Protein AF-A0A267E501-F1 (afdb_monomer_lite)

pLDDT: mean 90.58, std 11.55, range [33.22, 98.31]

Radius of gyration: 22.57 Å; chains: 1; bounding box: 54×36×76 Å

Foldseek 3Di:
DQVLCVVLVHASLCVQLLQVLLVHDPVHGRDPVSSVVLSVVCVVPDDDPLQNSCCSLCSNPDQWDALVSCQRSVLVCLVPQLQNVVCVVPVVVSVLLSLLLSLLCCLQQVPVLQSTRGSVSVVVDCVRVLSRCSVVDSNQLVSVRSRHPVLSVVLVVQQPVLPVVVPQWHALVSVCPRPNNPDFSLLSVLLLCCLQDPDCCSVPPRIHHSSSSSLVVVLVVDVPPPSSVSNVQSSLCPPPPSDRDPVSVCVVVVRVVVVCVVVVNDDDPPCVVVPDDD

Sequence (278 aa):
MADIAKAMGYPKFWKQPLFSAAGGTEQRPAAKDRLLTLRRELTKNFRDDSSRFVHLLTRGARQHLVSDDFLPLVQDIVDSHPGLSFLQEAPEFHGRYVNTVIARIFYEVNASWTGRITCQELRRSKLLATIASLELKDDINEVTDFFSYEHFYVIYCKFWDIDTDHDLFISKEDLRRHNNYALSDRIIDRIFSGAVSRNKSLLTESRMSYPDFVWFLLAEEDKRHPRSIEYWFRCMDLDGDGVISLYEMEYFYTEQMRRMEEARIEEYQGLQTACAPC

Organism: NCBI:txid282301

Structure (mmCIF, N/CA/C/O backbone):
data_AF-A0A267E501-F1
#
_entry.id   AF-A0A267E501-F1
#
loop_
_atom_site.group_PDB
_atom_site.id
_atom_site.type_symbol
_atom_site.label_atom_id
_atom_site.label_alt_id
_atom_site.label_comp_id
_atom_site.label_asym_id
_atom_site.label_entity_id
_atom_site.label_seq_id
_atom_site.pdbx_PDB_ins_code
_atom_site.Cartn_x
_atom_site.Cartn_y
_atom_site.Cartn_z
_atom_site.occupancy
_atom_site.B_iso_or_equiv
_atom_site.auth_seq_id
_atom_site.auth_comp_id
_atom_site.auth_asym_id
_atom_site.auth_atom_id
_atom_site.pdbx_PDB_model_num
ATOM 1 N N . MET A 1 1 ? -7.877 1.237 27.287 1.00 85.00 1 MET A N 1
ATOM 2 C CA . MET A 1 1 ? -8.756 1.108 26.096 1.00 85.00 1 MET A CA 1
ATOM 3 C C . MET A 1 1 ? -8.814 -0.310 25.522 1.00 85.00 1 MET A C 1
ATOM 5 O O . MET A 1 1 ? -9.890 -0.690 25.083 1.00 85.00 1 MET A O 1
ATOM 9 N N . ALA A 1 2 ? -7.732 -1.104 25.540 1.00 85.69 2 ALA A N 1
ATOM 10 C CA . ALA A 1 2 ? -7.747 -2.491 25.045 1.00 85.69 2 ALA A CA 1
ATOM 11 C C . ALA A 1 2 ? -8.842 -3.366 25.691 1.00 85.69 2 ALA A C 1
ATOM 13 O O . ALA A 1 2 ? -9.651 -3.957 24.980 1.00 85.69 2 ALA A O 1
ATOM 14 N N . ASP A 1 3 ? -8.945 -3.364 27.023 1.00 88.06 3 ASP A N 1
ATOM 15 C CA . ASP A 1 3 ? -9.976 -4.139 27.737 1.00 88.06 3 ASP A CA 1
ATOM 16 C C . ASP A 1 3 ? -11.395 -3.669 27.408 1.00 88.06 3 ASP A C 1
ATOM 18 O O . ASP A 1 3 ? -12.329 -4.464 27.358 1.00 88.06 3 ASP A O 1
ATOM 22 N N . ILE A 1 4 ? -11.556 -2.372 27.126 1.00 86.25 4 ILE A N 1
ATOM 23 C CA . ILE A 1 4 ? -12.838 -1.793 26.716 1.00 86.25 4 ILE A CA 1
ATOM 24 C C . ILE A 1 4 ? -13.223 -2.305 25.326 1.00 86.25 4 ILE A C 1
ATOM 26 O O . ILE A 1 4 ? -14.372 -2.694 25.136 1.00 86.25 4 ILE A O 1
ATOM 30 N N . ALA A 1 5 ? -12.281 -2.362 24.378 1.00 88.94 5 ALA A N 1
ATOM 31 C CA . ALA A 1 5 ? -12.530 -2.942 23.058 1.00 88.94 5 ALA A CA 1
ATOM 32 C C . ALA A 1 5 ? -12.986 -4.407 23.181 1.00 88.94 5 ALA A C 1
ATOM 34 O O . ALA A 1 5 ? -14.046 -4.758 22.657 1.00 88.94 5 ALA A O 1
ATOM 35 N N . LYS A 1 6 ? -12.280 -5.213 23.989 1.00 90.12 6 LYS A N 1
ATOM 36 C CA . LYS A 1 6 ? -12.649 -6.612 24.265 1.00 90.12 6 LYS A CA 1
ATOM 37 C C . LYS A 1 6 ? -14.023 -6.740 24.921 1.00 90.12 6 LYS A C 1
ATOM 39 O O . LYS A 1 6 ? -14.855 -7.515 24.458 1.00 90.12 6 LYS A O 1
ATOM 44 N N . ALA A 1 7 ? -14.319 -5.931 25.938 1.00 88.19 7 ALA A N 1
ATOM 45 C CA . ALA A 1 7 ? -15.630 -5.904 26.596 1.00 88.19 7 ALA A CA 1
ATOM 46 C C . ALA A 1 7 ? -16.771 -5.449 25.660 1.00 88.19 7 ALA A C 1
ATOM 48 O O . ALA A 1 7 ? -17.951 -5.753 25.881 1.00 88.19 7 ALA A O 1
ATOM 49 N N . MET A 1 8 ? -16.437 -4.707 24.602 1.00 86.44 8 MET A N 1
ATOM 50 C CA . MET A 1 8 ? -17.363 -4.331 23.537 1.00 86.44 8 MET A CA 1
ATOM 51 C C . MET A 1 8 ? -17.539 -5.418 22.466 1.00 86.44 8 MET A C 1
ATOM 53 O O . MET A 1 8 ? -18.472 -5.301 21.671 1.00 86.44 8 MET A O 1
ATOM 57 N N . GLY A 1 9 ? -16.731 -6.482 22.502 1.00 88.25 9 GLY A N 1
ATOM 58 C CA . GLY A 1 9 ? -16.734 -7.579 21.534 1.00 88.25 9 GLY A CA 1
ATOM 59 C C . GLY A 1 9 ? -15.853 -7.330 20.309 1.00 88.25 9 GLY A C 1
ATOM 60 O O . GLY A 1 9 ? -16.052 -7.987 19.295 1.00 88.25 9 GLY A O 1
ATOM 61 N N . TYR A 1 10 ? -14.917 -6.380 20.382 1.00 92.38 10 TYR A N 1
ATOM 62 C CA . TYR A 1 10 ? -13.994 -6.053 19.293 1.00 92.38 10 TYR A CA 1
ATOM 63 C C . TYR A 1 10 ? -12.560 -6.517 19.605 1.00 92.38 10 TYR A C 1
ATOM 65 O O . TYR A 1 10 ? -12.180 -6.548 20.782 1.00 92.38 10 TYR A O 1
ATOM 73 N N . PRO A 1 11 ? -11.743 -6.826 18.577 1.00 93.62 11 PRO A N 1
ATOM 74 C CA . PRO A 1 11 ? -10.330 -7.167 18.758 1.00 93.62 11 PRO A CA 1
ATOM 75 C C . PRO A 1 11 ? -9.535 -6.064 19.466 1.00 93.62 11 PRO A C 1
ATOM 77 O O . PRO A 1 11 ? -9.873 -4.879 19.366 1.00 93.62 11 PRO A O 1
ATOM 80 N N . LYS A 1 12 ? -8.427 -6.427 20.131 1.00 94.06 12 LYS A N 1
ATOM 81 C CA . LYS A 1 12 ? -7.586 -5.482 20.905 1.00 94.06 12 LYS A CA 1
ATOM 82 C C . LYS A 1 12 ? -7.234 -4.209 20.129 1.00 94.06 12 LYS A C 1
ATOM 84 O O . LYS A 1 12 ? -7.378 -3.112 20.667 1.00 94.06 12 LYS A O 1
ATOM 89 N N . PHE A 1 13 ? -6.796 -4.337 18.878 1.00 95.06 13 PHE A N 1
ATOM 90 C CA . PHE A 1 13 ? -6.313 -3.211 18.067 1.00 95.06 13 PHE A CA 1
ATOM 91 C C . PHE A 1 13 ? -7.423 -2.336 17.466 1.00 95.06 13 PHE A C 1
ATOM 93 O O . PHE A 1 13 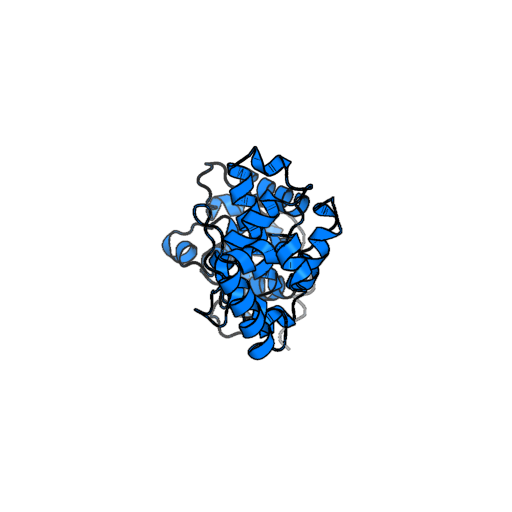? -7.148 -1.313 16.854 1.00 95.06 13 PHE A O 1
ATOM 100 N N . TRP A 1 14 ? -8.696 -2.642 17.733 1.00 95.69 14 TRP A N 1
ATOM 101 C CA . TRP A 1 14 ? -9.789 -1.696 17.481 1.00 95.69 14 TRP A CA 1
ATOM 102 C C . TRP A 1 14 ? -9.879 -0.610 18.564 1.00 95.69 14 TRP A C 1
ATOM 104 O O . TRP A 1 14 ? -10.681 0.319 18.442 1.00 95.69 14 TRP A O 1
ATOM 114 N N . LYS A 1 15 ? -9.047 -0.692 19.617 1.00 94.25 15 LYS A N 1
ATOM 115 C CA . LYS A 1 15 ? -8.993 0.276 20.720 1.00 94.25 15 LYS A CA 1
ATOM 116 C C . LYS A 1 15 ? -8.841 1.717 20.244 1.00 94.25 15 LYS A C 1
ATOM 118 O O . LYS A 1 15 ? -9.552 2.579 20.759 1.00 94.25 15 LYS A O 1
ATOM 123 N N . GLN A 1 16 ? -7.968 1.971 19.270 1.00 94.62 16 GLN A N 1
ATOM 124 C CA . GLN A 1 16 ? -7.718 3.317 18.771 1.00 94.62 16 GLN A CA 1
ATOM 125 C C . GLN A 1 16 ? -8.867 3.833 17.890 1.00 94.62 16 GLN A C 1
ATOM 127 O O . GLN A 1 16 ? -9.366 4.921 18.196 1.00 94.62 16 GLN A O 1
ATOM 132 N N . PRO A 1 17 ? -9.379 3.079 16.893 1.00 94.75 17 PRO A N 1
ATOM 133 C CA . PRO A 1 17 ? -10.554 3.505 16.136 1.00 94.75 17 PRO A CA 1
ATOM 134 C C . PRO A 1 17 ? -11.767 3.805 17.022 1.00 94.75 17 PRO A C 1
ATOM 136 O O . PRO A 1 17 ? -12.429 4.829 16.852 1.00 94.75 17 PRO A O 1
ATOM 139 N N . LEU A 1 18 ? -12.026 2.954 18.023 1.00 94.12 18 LEU A N 1
ATOM 140 C CA . LEU A 1 18 ? -13.097 3.155 19.003 1.00 94.12 18 LEU A CA 1
ATOM 141 C C . LEU A 1 18 ? -12.879 4.416 19.846 1.00 94.12 18 LEU A C 1
ATOM 143 O O . LEU A 1 18 ? -13.819 5.181 20.061 1.00 94.12 18 LEU A O 1
ATOM 147 N N . PHE A 1 19 ? -11.651 4.637 20.318 1.00 92.88 19 PHE A N 1
ATOM 148 C CA . PHE A 1 19 ? -11.287 5.820 21.095 1.00 92.88 19 PHE A CA 1
ATOM 149 C C . PHE A 1 19 ? -11.495 7.108 20.291 1.00 92.88 19 PHE A C 1
ATOM 151 O O . PHE A 1 19 ? -12.193 8.014 20.749 1.00 92.88 19 PHE A O 1
ATOM 158 N N . SER A 1 20 ? -10.968 7.148 19.066 1.00 92.06 20 SER A N 1
ATOM 159 C CA . SER A 1 20 ? -11.094 8.282 18.148 1.00 92.06 20 SER A CA 1
ATOM 160 C C . SER A 1 20 ? -12.547 8.580 17.778 1.00 92.06 20 SER A C 1
ATOM 162 O O . SER A 1 20 ? -12.979 9.730 17.850 1.00 92.06 20 SER A O 1
ATOM 164 N N . ALA A 1 21 ? -13.330 7.563 17.409 1.00 92.31 2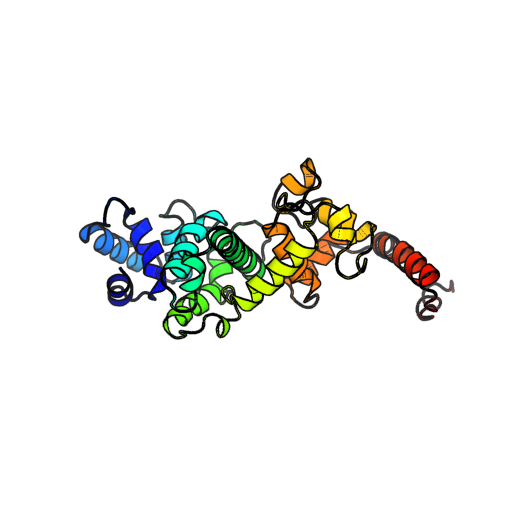1 ALA A N 1
ATOM 165 C CA . ALA A 1 21 ? -14.735 7.737 17.035 1.00 92.31 21 ALA A CA 1
ATOM 166 C C . ALA A 1 21 ? -15.618 8.177 18.217 1.00 92.31 21 ALA A C 1
ATOM 168 O O . ALA A 1 21 ? -16.626 8.859 18.029 1.00 92.31 21 ALA A O 1
ATOM 169 N N . ALA A 1 22 ? -15.228 7.840 19.449 1.00 92.19 22 ALA A N 1
ATOM 170 C CA . ALA A 1 22 ? -15.891 8.321 20.658 1.00 92.19 22 ALA A CA 1
ATOM 171 C C . ALA A 1 22 ? -15.473 9.748 21.070 1.00 92.19 22 ALA A C 1
ATOM 173 O O . ALA A 1 22 ? -15.934 10.236 22.105 1.00 92.19 22 ALA A O 1
ATOM 174 N N . GLY A 1 23 ? -14.636 10.425 20.275 1.00 88.62 23 GLY A N 1
ATOM 175 C CA . GLY A 1 23 ? -14.155 11.783 20.540 1.00 88.62 23 GLY A CA 1
ATOM 176 C C . GLY A 1 23 ? -12.999 11.852 21.540 1.00 88.62 23 GLY A C 1
ATOM 177 O O . GLY A 1 23 ? -12.762 12.913 22.113 1.00 88.62 23 GLY A O 1
ATOM 178 N N . GLY A 1 24 ? -12.313 10.732 21.782 1.00 88.12 24 GLY A N 1
ATOM 179 C CA . GLY A 1 24 ? -11.089 10.703 22.572 1.00 88.12 24 GLY A CA 1
ATOM 180 C C . GLY A 1 24 ? -9.923 11.351 21.826 1.00 88.12 24 GLY A C 1
ATOM 181 O O . GLY A 1 24 ? -9.756 11.158 20.622 1.00 88.12 24 GLY A O 1
ATOM 182 N N . THR A 1 25 ? -9.108 12.101 22.557 1.00 84.44 25 THR A N 1
ATOM 183 C CA . THR A 1 25 ? -7.831 12.666 22.103 1.00 84.44 25 THR A CA 1
ATOM 184 C C . THR A 1 25 ? -6.758 12.392 23.154 1.00 84.44 25 THR A C 1
ATOM 186 O O . THR A 1 25 ? -7.080 12.025 24.283 1.00 84.44 25 THR A O 1
ATOM 189 N N . GLU A 1 26 ? -5.483 12.601 22.828 1.00 77.25 26 GLU A N 1
ATOM 190 C CA . GLU A 1 26 ? -4.384 12.470 23.805 1.00 77.25 26 GLU A CA 1
ATOM 191 C C . GLU A 1 26 ? -4.603 13.328 25.062 1.00 77.25 26 GLU A C 1
ATOM 193 O O . GLU A 1 26 ? -4.253 12.934 26.170 1.00 77.25 26 GLU A O 1
ATOM 198 N N . GLN A 1 27 ? -5.247 14.485 24.897 1.00 79.00 27 GLN A N 1
ATOM 199 C CA . GLN A 1 27 ? -5.513 15.453 25.963 1.00 79.00 27 GLN A CA 1
ATOM 200 C C . GLN A 1 27 ? -6.821 15.174 26.712 1.00 79.00 27 GLN A C 1
ATOM 202 O O . GLN A 1 27 ? -7.013 15.654 27.829 1.00 79.00 27 GLN A O 1
ATOM 207 N N . ARG A 1 28 ? -7.759 14.443 26.093 1.00 81.88 28 ARG A N 1
ATOM 208 C CA . ARG A 1 28 ? -9.099 14.228 26.637 1.00 81.88 28 ARG A CA 1
ATOM 209 C C . ARG A 1 28 ? -9.544 12.778 26.451 1.00 81.88 28 ARG A C 1
ATOM 211 O O . ARG A 1 28 ? -9.824 12.366 25.324 1.00 81.88 28 ARG A O 1
ATOM 218 N N . PRO A 1 29 ? -9.722 12.012 27.542 1.00 82.75 29 PRO A N 1
ATOM 219 C CA . PRO A 1 29 ? -10.231 10.656 27.432 1.00 82.75 29 PRO A CA 1
ATOM 220 C C . PRO A 1 29 ? -11.665 10.653 26.889 1.00 82.75 29 PRO A C 1
ATOM 222 O O . PRO A 1 29 ? -12.477 11.527 27.206 1.00 82.75 29 PRO A O 1
ATOM 225 N N . ALA A 1 30 ? -11.989 9.638 26.087 1.00 81.31 30 ALA A N 1
ATOM 226 C CA . ALA A 1 30 ? -13.345 9.425 25.601 1.00 81.31 30 ALA A CA 1
ATOM 227 C C . ALA A 1 30 ? -14.310 9.192 26.777 1.00 81.31 30 ALA A C 1
ATOM 229 O O . ALA A 1 30 ? -14.075 8.341 27.639 1.00 81.31 30 ALA A O 1
ATOM 230 N N . ALA A 1 31 ? -15.422 9.929 26.803 1.00 85.00 31 ALA A N 1
ATOM 231 C CA . ALA A 1 31 ? -16.439 9.761 27.836 1.00 85.00 31 ALA A CA 1
ATOM 232 C C . ALA A 1 31 ? -17.096 8.373 27.732 1.00 85.00 31 ALA A C 1
ATOM 234 O O . ALA A 1 31 ? -17.491 7.941 26.644 1.00 85.00 31 ALA A O 1
ATOM 235 N N . LYS A 1 32 ? -17.280 7.696 28.874 1.00 84.75 32 LYS A N 1
ATOM 236 C CA . LYS A 1 32 ? -17.916 6.367 28.948 1.00 84.75 32 LYS A CA 1
ATOM 237 C C . LYS A 1 32 ? -19.285 6.342 28.262 1.00 84.75 32 LYS A C 1
ATOM 239 O O . LYS A 1 32 ? -19.569 5.427 27.490 1.00 84.75 32 LYS A O 1
ATOM 244 N N . ASP A 1 3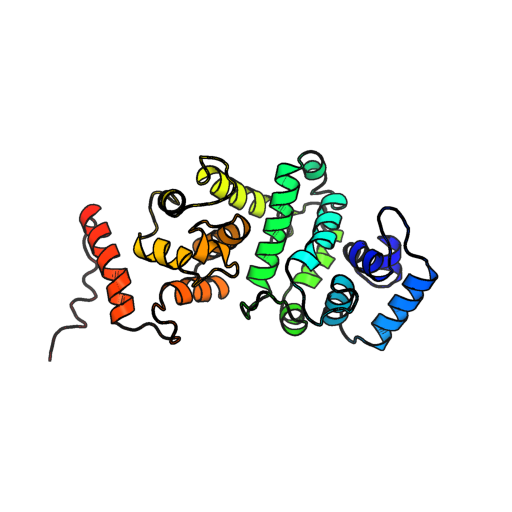3 ? -20.102 7.369 28.486 1.00 87.50 33 ASP A N 1
ATOM 245 C CA . ASP A 1 33 ? -21.432 7.479 27.878 1.00 87.50 33 ASP A CA 1
ATOM 246 C C . ASP A 1 33 ? -21.362 7.568 26.353 1.00 87.50 33 ASP A C 1
ATOM 248 O O . ASP A 1 33 ? -22.216 7.015 25.648 1.00 87.50 33 ASP A O 1
ATOM 252 N N . ARG A 1 34 ? -20.305 8.193 25.816 1.00 91.12 34 ARG A N 1
ATOM 253 C CA . ARG A 1 34 ? -20.122 8.284 24.370 1.00 91.12 34 ARG A CA 1
ATOM 254 C C . ARG A 1 34 ? -19.713 6.947 23.763 1.00 91.12 34 ARG A C 1
ATOM 256 O O . ARG A 1 34 ? -20.272 6.582 22.734 1.00 91.12 34 ARG A O 1
ATOM 263 N N . LEU A 1 35 ? -18.845 6.183 24.428 1.00 87.75 35 LEU A N 1
ATOM 264 C CA . LEU A 1 35 ? -18.494 4.815 24.021 1.00 87.75 35 LEU A CA 1
ATOM 265 C C . LEU A 1 35 ? -19.712 3.879 24.032 1.00 87.75 35 LEU A C 1
ATOM 267 O O . LEU A 1 35 ? -19.910 3.110 23.092 1.00 87.75 35 LEU A O 1
ATOM 271 N N . LEU A 1 36 ? -20.568 3.969 25.056 1.00 88.19 36 LEU A N 1
ATOM 272 C CA . LEU A 1 36 ? -21.808 3.187 25.121 1.00 88.19 36 LEU A CA 1
ATOM 273 C C . LEU A 1 36 ? -22.790 3.574 24.009 1.00 88.19 36 LEU A C 1
ATOM 275 O O . LEU A 1 36 ? -23.415 2.699 23.406 1.00 88.19 36 LEU A O 1
ATOM 279 N N . THR A 1 37 ? -22.908 4.869 23.715 1.00 91.94 37 THR A N 1
ATOM 280 C CA . THR A 1 37 ? -23.746 5.365 22.616 1.00 91.94 37 THR A CA 1
ATOM 281 C C . THR A 1 37 ? -23.218 4.882 21.267 1.00 91.94 37 THR A C 1
ATOM 283 O O . THR A 1 37 ? -23.987 4.333 20.481 1.00 91.94 37 THR A O 1
ATOM 286 N N . LEU A 1 38 ? -21.907 4.998 21.037 1.00 92.50 38 LEU A N 1
ATOM 287 C CA . LEU A 1 38 ? -21.240 4.516 19.829 1.00 92.50 38 LEU A CA 1
ATOM 288 C C . LEU A 1 38 ? -21.426 3.004 19.657 1.00 92.50 38 LEU A C 1
ATOM 290 O O . LEU A 1 38 ? -21.760 2.549 18.571 1.00 92.50 38 LEU A O 1
ATOM 294 N N . ARG A 1 39 ? -21.298 2.210 20.729 1.00 90.56 39 ARG A N 1
ATOM 295 C CA . ARG A 1 39 ? -21.562 0.763 20.675 1.00 90.56 39 ARG A CA 1
ATOM 296 C C . ARG A 1 39 ? -22.966 0.468 20.151 1.00 90.56 39 ARG A C 1
ATOM 298 O O . ARG A 1 39 ? -23.121 -0.354 19.254 1.00 90.56 39 ARG A O 1
ATOM 305 N N . ARG A 1 40 ? -23.984 1.134 20.709 1.00 91.38 40 ARG A N 1
ATOM 306 C CA . ARG A 1 40 ? -25.387 0.947 20.303 1.00 91.38 40 ARG A CA 1
ATOM 307 C C . ARG A 1 40 ? -25.606 1.356 18.849 1.00 91.38 40 ARG A C 1
ATOM 309 O O . ARG A 1 40 ? -26.294 0.643 18.125 1.00 91.38 40 ARG A O 1
ATOM 316 N N . GLU A 1 41 ? -25.011 2.469 18.433 1.00 92.81 41 GLU A N 1
ATOM 317 C CA . GLU A 1 41 ? -25.038 2.949 17.051 1.00 92.81 41 GLU A CA 1
ATOM 318 C C . GLU A 1 41 ? -24.439 1.911 16.094 1.00 92.81 41 GLU A C 1
ATOM 320 O O . GLU A 1 41 ? -25.084 1.528 15.117 1.00 92.81 41 GLU A O 1
ATOM 325 N N . LEU A 1 42 ? -23.263 1.375 16.431 1.00 93.31 42 LEU A N 1
ATOM 326 C CA . LEU A 1 42 ? -22.570 0.385 15.613 1.00 93.31 42 LEU A CA 1
ATOM 327 C C . LEU A 1 42 ? -23.357 -0.918 15.466 1.00 93.31 42 LEU A C 1
ATOM 329 O O . LEU A 1 42 ? -23.467 -1.457 14.367 1.00 93.31 42 LEU A O 1
ATOM 333 N N . THR A 1 43 ? -23.925 -1.417 16.566 1.00 90.00 43 THR A N 1
ATOM 334 C CA . THR A 1 43 ? -24.723 -2.650 16.564 1.00 90.00 43 THR A CA 1
ATOM 335 C C . THR A 1 43 ? -26.047 -2.477 15.821 1.00 90.00 43 THR A C 1
ATOM 337 O O . THR A 1 43 ? -26.489 -3.404 15.148 1.00 90.00 43 THR A O 1
ATOM 340 N N . LYS A 1 44 ? -26.688 -1.306 15.926 1.00 92.88 44 LYS A N 1
ATOM 341 C CA . LYS A 1 44 ? -27.988 -1.045 15.293 1.00 92.88 44 LYS A CA 1
ATOM 342 C C . LYS A 1 44 ? -27.866 -0.795 13.789 1.00 92.88 44 LYS A C 1
ATOM 344 O O . LYS A 1 44 ? -28.700 -1.281 13.029 1.00 92.88 44 LYS A O 1
ATOM 349 N N . ASN A 1 45 ? -26.859 -0.029 13.372 1.00 92.44 45 ASN A N 1
ATOM 350 C CA . ASN A 1 45 ? -26.780 0.495 12.008 1.00 92.44 45 ASN A CA 1
ATOM 351 C C . ASN A 1 45 ? -25.901 -0.354 11.078 1.00 92.44 45 ASN A C 1
ATOM 353 O O . ASN A 1 45 ? -26.085 -0.296 9.863 1.00 92.44 45 ASN A O 1
ATOM 357 N N . PHE A 1 46 ? -24.979 -1.163 11.614 1.00 93.31 46 PHE A N 1
ATOM 358 C CA . PHE A 1 46 ? -24.020 -1.920 10.807 1.00 93.31 46 PHE A CA 1
ATOM 359 C C . PHE A 1 46 ? -24.038 -3.415 11.133 1.00 93.31 46 PHE A C 1
ATOM 361 O O . PHE A 1 46 ? -23.859 -3.848 12.278 1.00 93.31 46 PHE A O 1
ATOM 368 N N . ARG A 1 47 ? -24.234 -4.217 10.082 1.00 89.81 47 ARG A N 1
ATOM 369 C CA . ARG A 1 47 ? -24.412 -5.672 10.184 1.00 89.81 47 ARG A CA 1
ATOM 370 C C . ARG A 1 47 ? -23.102 -6.454 10.229 1.00 89.81 47 ARG A C 1
ATOM 372 O O . ARG A 1 47 ? -23.099 -7.554 10.766 1.00 89.81 47 ARG A O 1
ATOM 379 N N . ASP A 1 48 ? -22.019 -5.890 9.704 1.00 94.25 48 ASP A N 1
ATOM 380 C CA . ASP A 1 48 ? -20.712 -6.542 9.635 1.00 94.25 48 ASP A CA 1
ATOM 381 C C . ASP A 1 48 ? -19.579 -5.634 10.118 1.00 94.25 48 ASP A C 1
ATOM 383 O O . ASP A 1 48 ? -19.730 -4.413 10.247 1.00 94.25 48 ASP A O 1
ATOM 387 N N . ASP A 1 49 ? -18.437 -6.261 10.385 1.00 95.75 49 ASP A N 1
ATOM 388 C CA . ASP A 1 49 ? -17.259 -5.595 10.924 1.00 95.75 49 ASP A CA 1
ATOM 389 C C . ASP A 1 49 ? -16.601 -4.660 9.912 1.00 95.75 49 ASP A C 1
ATOM 391 O O . ASP A 1 49 ? -16.102 -3.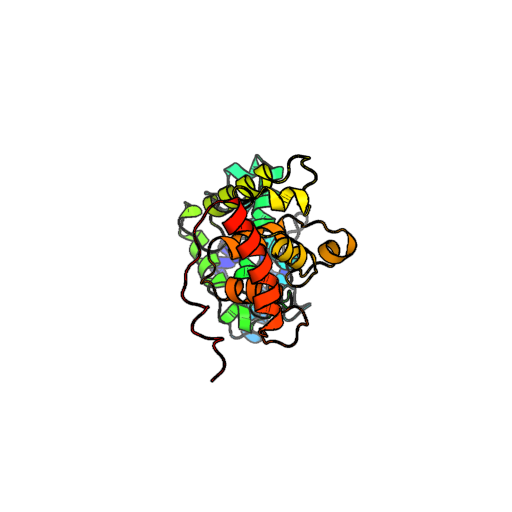612 10.307 1.00 95.75 49 ASP A O 1
ATOM 395 N N . SER A 1 50 ? -16.673 -4.944 8.610 1.00 96.88 50 SER A N 1
ATOM 396 C CA . SER A 1 50 ? -16.133 -4.048 7.584 1.00 96.88 50 SER A CA 1
ATOM 397 C C . SER A 1 50 ? -16.828 -2.689 7.586 1.00 96.88 50 SER A C 1
ATOM 399 O O . SER A 1 50 ? -16.158 -1.660 7.599 1.00 96.88 50 SER A O 1
ATOM 401 N N . SER A 1 51 ? -18.159 -2.654 7.636 1.00 96.44 51 SER A N 1
ATOM 402 C CA . SER A 1 51 ? -18.905 -1.398 7.704 1.00 96.44 51 SER A CA 1
ATOM 403 C C . SER A 1 51 ? -18.708 -0.665 9.030 1.00 96.44 51 SER A C 1
ATOM 405 O O . SER A 1 51 ? -18.581 0.559 9.026 1.00 96.44 51 SER A O 1
ATOM 407 N N . ARG A 1 52 ? -18.617 -1.389 10.154 1.00 96.56 52 ARG A N 1
ATOM 408 C CA . ARG A 1 52 ? -18.278 -0.783 11.454 1.00 96.56 52 ARG A CA 1
ATOM 409 C C . ARG A 1 52 ? -16.891 -0.156 11.421 1.00 96.56 52 ARG A C 1
ATOM 411 O O . ARG A 1 52 ? -16.730 0.975 11.858 1.00 96.56 52 ARG A O 1
ATOM 418 N N . PHE A 1 53 ? -15.911 -0.868 10.876 1.00 97.31 53 PHE A N 1
ATOM 419 C CA . PHE A 1 53 ? -14.529 -0.421 10.793 1.00 97.31 53 PHE A CA 1
ATOM 420 C C . PHE A 1 53 ? -14.390 0.832 9.925 1.00 97.31 53 PHE A C 1
ATOM 422 O O . PHE A 1 53 ? -13.815 1.822 10.370 1.00 97.31 53 PHE A O 1
ATOM 429 N N . VAL A 1 54 ? -15.006 0.845 8.737 1.00 97.38 54 VAL A N 1
ATOM 430 C CA . VAL A 1 54 ? -15.031 2.036 7.871 1.00 97.38 54 VAL A CA 1
ATOM 431 C C . VAL A 1 54 ? -15.684 3.220 8.587 1.00 97.38 54 VAL A C 1
ATOM 433 O O . VAL A 1 54 ? -15.141 4.324 8.578 1.00 97.38 54 VAL A O 1
ATOM 436 N N . HIS A 1 55 ? -16.816 3.008 9.262 1.00 96.50 55 HIS A N 1
ATOM 437 C CA . HIS A 1 55 ? -17.468 4.071 10.024 1.00 96.50 55 HIS A CA 1
ATOM 438 C C . HIS A 1 55 ? -16.589 4.594 11.172 1.00 96.50 55 HIS A C 1
ATOM 440 O O . HIS A 1 55 ? -16.534 5.802 11.390 1.00 96.50 55 HIS A O 1
ATOM 446 N N . LEU A 1 56 ? -15.877 3.711 11.880 1.00 96.38 56 LEU A N 1
ATOM 447 C CA . LEU A 1 56 ? -14.994 4.079 12.989 1.00 96.38 56 LEU A CA 1
ATOM 448 C C . LEU A 1 56 ? -13.817 4.942 12.529 1.00 96.38 56 LEU A C 1
ATOM 450 O O . LEU A 1 56 ? -13.608 6.024 13.077 1.00 96.38 56 LEU A O 1
ATOM 454 N N . LEU A 1 57 ? -13.078 4.493 11.514 1.00 96.50 57 LEU A N 1
ATOM 455 C CA . LEU A 1 57 ? -11.896 5.207 11.020 1.00 96.50 57 LEU A CA 1
ATOM 456 C C . LEU A 1 57 ? -12.271 6.549 10.374 1.00 96.50 57 LEU A C 1
ATOM 458 O O . LEU A 1 57 ? -11.588 7.545 10.582 1.00 96.50 57 LEU A O 1
ATOM 462 N N . THR A 1 58 ? -13.406 6.615 9.671 1.00 95.81 58 THR A N 1
ATOM 463 C CA . THR A 1 58 ? -13.894 7.870 9.067 1.00 95.81 58 THR A CA 1
ATOM 464 C C . THR A 1 58 ? -14.669 8.757 10.040 1.00 95.81 58 THR A C 1
ATOM 466 O O . THR A 1 58 ? -15.077 9.857 9.665 1.00 95.81 58 THR A O 1
ATOM 469 N N . ARG A 1 59 ? -14.948 8.277 11.261 1.00 93.06 59 ARG A N 1
ATOM 470 C CA . ARG A 1 59 ? -15.855 8.922 12.229 1.00 93.06 59 ARG A CA 1
ATOM 471 C C . ARG A 1 59 ? -17.225 9.260 11.614 1.00 93.06 59 ARG A C 1
ATOM 473 O O . ARG A 1 59 ? -17.824 10.285 11.928 1.00 93.06 59 ARG A O 1
ATOM 480 N N . GLY A 1 60 ? -17.693 8.418 10.691 1.00 91.75 60 GLY A N 1
ATOM 481 C CA . GLY A 1 60 ? -18.942 8.588 9.947 1.00 91.75 60 GLY A CA 1
ATOM 482 C C . GLY A 1 60 ? -18.912 9.605 8.802 1.00 91.75 60 GLY A C 1
ATOM 483 O O . GLY A 1 60 ? -19.941 9.790 8.155 1.00 91.75 60 GLY A O 1
ATOM 484 N N . ALA A 1 61 ? -17.772 10.238 8.505 1.00 93.75 61 ALA A N 1
ATOM 485 C CA . ALA A 1 61 ? -17.681 11.250 7.449 1.00 93.75 61 ALA A CA 1
ATOM 486 C C . ALA A 1 61 ? -17.778 10.666 6.028 1.00 93.75 61 ALA A C 1
ATOM 488 O O . ALA A 1 61 ? -18.205 11.353 5.100 1.00 93.75 61 ALA A O 1
ATOM 489 N N . ARG A 1 62 ? -17.347 9.412 5.830 1.00 95.12 62 ARG A N 1
ATOM 490 C CA . ARG A 1 62 ? -17.225 8.772 4.510 1.00 95.12 62 ARG A CA 1
ATOM 491 C C . ARG A 1 62 ? -17.632 7.301 4.566 1.00 95.12 62 ARG A C 1
ATOM 493 O O . ARG A 1 62 ? -17.623 6.675 5.617 1.00 95.12 62 ARG A O 1
ATOM 500 N N . GLN A 1 63 ? -17.959 6.742 3.400 1.00 94.56 63 GLN A N 1
ATOM 501 C CA . GLN A 1 63 ? -18.267 5.311 3.215 1.00 94.56 63 GLN A CA 1
ATOM 502 C C . GLN A 1 63 ? -17.089 4.521 2.610 1.00 94.56 63 GLN A C 1
ATOM 504 O O . GLN A 1 63 ? -17.257 3.410 2.104 1.00 94.56 63 GLN A O 1
ATOM 509 N N . HIS A 1 64 ? -15.896 5.113 2.624 1.00 97.44 64 HIS A N 1
ATOM 510 C CA . HIS A 1 64 ? -14.644 4.537 2.144 1.00 97.44 64 HIS A CA 1
ATOM 511 C C . HIS A 1 64 ? -13.477 5.095 2.962 1.00 97.44 64 HIS A C 1
ATOM 513 O O . HIS A 1 64 ? -13.609 6.165 3.556 1.00 97.44 64 HIS A O 1
ATOM 519 N N . LEU A 1 65 ? -12.351 4.385 2.948 1.00 98.12 65 LEU A N 1
ATOM 520 C CA . LEU A 1 65 ? -11.119 4.759 3.641 1.00 98.12 65 LEU A CA 1
ATOM 521 C C . LEU A 1 65 ? -10.071 5.264 2.652 1.00 98.12 65 LEU A C 1
ATOM 523 O O . LEU A 1 65 ? -9.872 4.656 1.597 1.00 98.12 65 LEU A O 1
ATOM 527 N N . VAL A 1 66 ? -9.397 6.352 3.009 1.00 97.06 66 VAL A N 1
ATOM 528 C CA . VAL A 1 66 ? -8.183 6.845 2.335 1.00 97.06 66 VAL A CA 1
ATOM 529 C C . VAL A 1 66 ? -6.948 6.549 3.190 1.00 97.06 66 VAL A C 1
ATOM 531 O O . VAL A 1 66 ? -7.088 6.148 4.343 1.00 97.06 66 VAL A O 1
ATOM 534 N N . SER A 1 67 ? -5.742 6.725 2.642 1.00 95.25 67 SER A N 1
ATOM 535 C CA . SER A 1 67 ? -4.478 6.407 3.331 1.00 95.25 67 SER A CA 1
ATOM 536 C C . SER A 1 67 ? -4.388 7.016 4.734 1.00 95.25 67 SER A C 1
ATOM 538 O O . SER A 1 67 ? -4.105 6.300 5.693 1.00 95.25 67 SER A O 1
ATOM 540 N N . ASP A 1 68 ? -4.736 8.297 4.869 1.00 96.00 68 ASP A N 1
ATOM 541 C CA . ASP A 1 68 ? -4.651 9.032 6.136 1.00 96.00 68 ASP A CA 1
ATOM 542 C C . ASP A 1 68 ? -5.561 8.468 7.235 1.00 96.00 68 ASP A C 1
ATOM 544 O O . ASP A 1 68 ? -5.248 8.589 8.418 1.00 96.00 68 ASP A O 1
ATOM 548 N N . ASP A 1 69 ? -6.667 7.807 6.867 1.00 97.38 69 ASP A N 1
ATOM 549 C CA . ASP A 1 69 ? -7.589 7.212 7.842 1.00 97.38 69 ASP A CA 1
ATOM 550 C C . ASP A 1 69 ? -6.932 6.055 8.620 1.00 97.38 69 ASP A C 1
ATOM 552 O O . ASP A 1 69 ? -7.362 5.733 9.729 1.00 97.38 69 ASP A O 1
ATOM 556 N N . PHE A 1 70 ? -5.888 5.430 8.062 1.00 97.88 70 PHE A N 1
ATOM 557 C CA . PHE A 1 70 ? -5.159 4.331 8.699 1.00 97.88 70 PHE A CA 1
ATOM 558 C C . PHE A 1 70 ? -4.029 4.798 9.619 1.00 97.88 70 PHE A C 1
ATOM 560 O O . PHE A 1 70 ? -3.628 4.021 10.487 1.00 97.88 70 PHE A O 1
ATOM 567 N N . LEU A 1 71 ? -3.538 6.037 9.477 1.00 96.19 71 LEU A N 1
ATOM 568 C CA . LEU A 1 71 ? -2.403 6.545 10.260 1.00 96.19 71 LEU A CA 1
ATOM 569 C C . LEU A 1 71 ? -2.593 6.331 11.768 1.00 96.19 71 LEU A C 1
ATOM 571 O O . LEU A 1 71 ? -1.727 5.711 12.384 1.00 96.19 71 LEU A O 1
ATOM 575 N N . PRO A 1 72 ? -3.728 6.729 12.381 1.00 95.31 72 PRO A N 1
ATOM 576 C CA . PRO A 1 72 ? -3.869 6.622 13.827 1.00 95.31 72 PRO A CA 1
ATOM 577 C C . PRO A 1 72 ? -3.945 5.170 14.318 1.00 95.31 72 PRO A C 1
ATOM 579 O O . PRO A 1 72 ? -3.531 4.872 15.434 1.00 95.31 72 PRO A O 1
ATOM 582 N N . LEU A 1 73 ? -4.474 4.264 13.491 1.00 96.75 73 LEU A N 1
ATOM 583 C CA . LEU A 1 73 ? -4.549 2.840 13.805 1.00 96.75 73 LEU A CA 1
ATOM 584 C C . LEU A 1 73 ? -3.163 2.192 13.764 1.00 96.75 73 LEU A C 1
ATOM 586 O O . LEU A 1 73 ? -2.810 1.457 14.681 1.00 96.75 73 LEU A O 1
ATOM 590 N N . VAL A 1 74 ? -2.402 2.429 12.693 1.00 96.75 74 VAL A N 1
ATOM 591 C CA . VAL A 1 74 ? -1.080 1.813 12.519 1.00 96.75 74 VAL A CA 1
ATOM 592 C C . VAL A 1 74 ? -0.102 2.358 13.560 1.00 96.75 74 VAL A C 1
ATOM 594 O O . VAL A 1 74 ? 0.632 1.571 14.147 1.00 96.75 74 VAL A O 1
ATOM 597 N N . GLN A 1 75 ? -0.175 3.655 13.870 1.00 94.81 75 GLN A N 1
ATOM 598 C CA . GLN A 1 75 ? 0.565 4.278 14.970 1.00 94.81 75 GLN A CA 1
ATOM 599 C C . GLN A 1 75 ? 0.320 3.542 16.299 1.00 94.81 75 GLN A C 1
ATOM 601 O O . GLN A 1 75 ? 1.253 3.072 16.940 1.00 94.81 75 GLN A O 1
ATOM 606 N N . ASP A 1 76 ? -0.948 3.322 16.664 1.00 94.69 76 ASP A N 1
ATOM 607 C CA . ASP A 1 76 ? -1.305 2.607 17.895 1.00 94.69 76 ASP A CA 1
ATOM 608 C C . ASP A 1 76 ? -0.837 1.142 17.910 1.00 94.69 76 ASP A C 1
ATOM 610 O O . ASP A 1 76 ? -0.543 0.601 18.980 1.00 94.69 76 ASP A O 1
ATOM 614 N N . ILE A 1 77 ? -0.755 0.490 16.747 1.00 95.50 77 ILE A N 1
ATOM 615 C CA . ILE A 1 77 ? -0.178 -0.854 16.623 1.00 95.50 77 ILE A CA 1
ATOM 616 C C . ILE A 1 77 ? 1.322 -0.809 16.928 1.00 95.50 77 ILE A C 1
ATOM 618 O O . ILE A 1 77 ? 1.768 -1.582 17.775 1.00 95.50 77 ILE A O 1
ATOM 622 N N . VAL A 1 78 ? 2.080 0.111 16.321 1.00 94.31 78 VAL A N 1
ATOM 623 C CA . VAL A 1 78 ? 3.522 0.280 16.594 1.00 94.31 78 VAL A CA 1
ATOM 624 C C . VAL A 1 78 ? 3.765 0.590 18.072 1.00 94.31 78 VAL A C 1
ATOM 626 O O . VAL A 1 78 ? 4.630 -0.011 18.707 1.00 94.31 78 VAL A O 1
ATOM 629 N N . ASP A 1 79 ? 2.938 1.454 18.658 1.00 92.19 79 ASP A N 1
ATOM 630 C CA . ASP A 1 79 ? 3.100 1.901 20.041 1.00 92.19 79 ASP A CA 1
ATOM 631 C C . ASP A 1 79 ? 2.748 0.823 21.083 1.00 92.19 79 ASP A C 1
ATOM 633 O O . ASP A 1 79 ? 3.096 0.951 22.257 1.00 92.19 79 ASP A O 1
ATOM 637 N N . SER A 1 80 ? 2.030 -0.241 20.700 1.00 93.44 80 SER A N 1
ATOM 638 C CA . SER A 1 80 ? 1.491 -1.207 21.672 1.00 93.44 80 SER A CA 1
ATOM 639 C C . SER A 1 80 ? 1.708 -2.685 21.365 1.00 93.44 80 SER A C 1
ATOM 641 O O . SER A 1 80 ? 1.351 -3.531 22.196 1.00 93.44 80 SER A O 1
ATOM 643 N N . HIS A 1 81 ? 2.271 -3.019 20.206 1.00 95.38 81 HIS A N 1
ATOM 644 C CA . HIS A 1 81 ? 2.651 -4.385 19.876 1.00 95.38 81 HIS A CA 1
ATOM 645 C C . HIS A 1 81 ? 4.052 -4.700 20.432 1.00 95.38 81 HIS A C 1
ATOM 647 O O . HIS A 1 81 ? 4.996 -3.967 20.134 1.00 95.38 81 HIS A O 1
ATOM 653 N N . PRO A 1 82 ? 4.235 -5.791 21.203 1.00 94.19 82 PRO A N 1
ATOM 654 C CA . PRO A 1 82 ? 5.522 -6.108 21.828 1.00 94.19 82 PRO A CA 1
ATOM 655 C C . PRO A 1 82 ? 6.646 -6.274 20.795 1.00 94.19 82 PRO A C 1
ATOM 657 O O . PRO A 1 82 ? 7.703 -5.664 20.948 1.00 94.19 82 PRO A O 1
ATOM 660 N N . GLY A 1 83 ? 6.381 -6.985 19.693 1.00 94.06 83 GLY A N 1
ATOM 661 C CA . GLY A 1 83 ? 7.316 -7.154 18.574 1.00 94.06 83 GLY A CA 1
ATOM 662 C C . GLY A 1 83 ? 7.669 -5.887 17.778 1.00 94.06 83 GLY A C 1
ATOM 663 O O . GLY A 1 83 ? 8.415 -5.997 16.817 1.00 94.06 83 GLY A O 1
ATOM 664 N N . LEU A 1 84 ? 7.147 -4.705 18.134 1.00 94.12 84 LEU A N 1
ATOM 665 C CA . LEU A 1 84 ? 7.504 -3.413 17.519 1.00 94.12 84 LEU A CA 1
ATOM 666 C C . LEU A 1 84 ? 8.023 -2.387 18.540 1.00 94.12 84 LEU A C 1
ATOM 668 O O . LEU A 1 84 ? 8.327 -1.257 18.174 1.00 94.12 84 LEU A O 1
ATOM 672 N N . SER A 1 85 ? 8.155 -2.768 19.813 1.00 91.88 85 SER A N 1
ATOM 673 C CA . SER A 1 85 ? 8.585 -1.873 20.900 1.00 91.88 85 SER A CA 1
ATOM 674 C C . SER A 1 85 ? 9.912 -1.156 20.621 1.00 91.88 85 SER A C 1
ATOM 676 O O . SER A 1 85 ? 10.049 0.022 20.938 1.00 91.88 85 SER A O 1
ATOM 678 N N . PHE A 1 86 ? 10.853 -1.823 19.950 1.00 91.31 86 PHE A N 1
ATOM 679 C CA . PHE A 1 86 ? 12.143 -1.245 19.565 1.00 91.31 86 PHE A CA 1
ATOM 680 C C . PHE A 1 86 ? 12.032 -0.095 18.543 1.00 91.31 86 PHE A C 1
ATOM 682 O O . PHE A 1 86 ? 12.927 0.742 18.475 1.00 91.31 86 PHE A O 1
ATOM 689 N N . LEU A 1 87 ? 10.948 -0.008 17.757 1.00 90.12 87 LEU A N 1
ATOM 690 C CA . LEU A 1 87 ? 10.760 1.086 16.790 1.00 90.12 87 LEU A CA 1
ATOM 691 C C . LEU A 1 87 ? 10.421 2.421 17.452 1.00 90.12 87 LEU A C 1
ATOM 693 O O . LEU A 1 87 ? 10.553 3.468 16.820 1.00 90.12 87 LEU A O 1
ATOM 697 N N . GLN A 1 88 ? 9.987 2.408 18.713 1.00 81.88 88 GLN A N 1
ATOM 698 C CA . GLN A 1 88 ? 9.661 3.632 19.449 1.00 81.88 88 GLN A CA 1
ATOM 699 C C . GLN A 1 88 ? 10.900 4.506 19.672 1.00 81.88 88 GLN A C 1
ATOM 701 O O . GLN A 1 88 ? 10.792 5.728 19.734 1.00 81.88 88 GLN A O 1
ATOM 706 N N . GLU A 1 89 ? 12.081 3.890 19.727 1.00 82.94 89 GLU A N 1
ATOM 707 C CA . GLU A 1 89 ? 13.360 4.576 19.923 1.00 82.94 89 GLU A CA 1
ATOM 708 C C . GLU A 1 89 ? 13.933 5.162 18.618 1.00 82.94 89 GLU A C 1
ATOM 710 O O . GLU A 1 89 ? 14.914 5.902 18.659 1.00 82.94 89 GLU A O 1
ATOM 715 N N . ALA A 1 90 ? 13.315 4.881 17.461 1.00 86.50 90 ALA A N 1
ATOM 716 C CA . ALA A 1 90 ? 13.816 5.260 16.138 1.00 86.50 90 ALA A CA 1
ATOM 717 C C . ALA A 1 90 ? 12.743 5.976 15.280 1.00 86.50 90 ALA A C 1
ATOM 719 O O . ALA A 1 90 ? 12.141 5.361 14.392 1.00 86.50 90 ALA A O 1
ATOM 720 N N . PRO A 1 91 ? 12.515 7.292 15.486 1.00 82.50 91 PRO A N 1
ATOM 721 C CA . PRO A 1 91 ? 11.441 8.046 14.825 1.00 82.50 91 PRO A CA 1
ATOM 722 C C . PRO A 1 91 ? 11.477 8.020 13.289 1.00 82.50 91 PRO A C 1
ATOM 724 O O . PRO A 1 91 ? 10.428 8.019 12.645 1.00 82.50 91 PRO A O 1
ATOM 727 N N . GLU A 1 92 ? 12.669 7.972 12.687 1.00 82.69 92 GLU A N 1
ATOM 728 C CA . GLU A 1 92 ? 12.817 7.901 11.228 1.00 82.69 92 GLU A CA 1
ATOM 729 C C . GLU A 1 92 ? 12.247 6.593 10.665 1.00 82.69 92 GLU A C 1
ATOM 731 O O . GLU A 1 92 ? 11.428 6.612 9.744 1.00 82.69 92 GLU A O 1
ATOM 736 N N . PHE A 1 93 ? 12.608 5.456 11.265 1.00 88.44 93 PHE A N 1
ATOM 737 C CA . PHE A 1 93 ? 12.089 4.142 10.883 1.00 88.44 93 PHE A CA 1
ATOM 738 C C . PHE A 1 93 ? 10.609 3.998 11.219 1.00 88.44 93 PHE A C 1
ATOM 740 O O . PHE A 1 93 ? 9.874 3.345 10.480 1.00 88.44 93 PHE A O 1
ATOM 747 N N . HIS A 1 94 ? 10.157 4.658 12.284 1.00 91.69 94 HIS A N 1
ATOM 748 C CA . HIS A 1 94 ? 8.761 4.667 12.690 1.00 91.69 94 HIS A CA 1
ATOM 749 C C . HIS A 1 94 ? 7.853 5.164 11.557 1.00 91.69 94 HIS A C 1
ATOM 751 O O . HIS A 1 94 ? 6.959 4.442 11.106 1.00 91.69 94 HIS A O 1
ATOM 757 N N . GLY A 1 95 ? 8.105 6.373 11.043 1.00 92.06 95 GLY A N 1
ATOM 758 C CA . GLY A 1 95 ? 7.295 6.944 9.963 1.00 92.06 95 GLY A CA 1
ATOM 759 C C . GLY A 1 95 ? 7.344 6.105 8.681 1.00 92.06 95 GLY A C 1
ATOM 760 O O . GLY A 1 95 ? 6.333 5.940 7.994 1.00 92.06 95 GLY A O 1
ATOM 761 N N . ARG A 1 96 ? 8.505 5.513 8.372 1.00 94.81 96 ARG A N 1
ATOM 762 C CA . ARG A 1 96 ? 8.695 4.655 7.189 1.00 94.81 96 ARG A CA 1
ATOM 763 C C . ARG A 1 96 ? 7.944 3.338 7.299 1.00 94.81 96 ARG A C 1
ATOM 765 O O . ARG A 1 96 ? 7.299 2.930 6.332 1.00 94.81 96 ARG A O 1
ATOM 772 N N . TYR A 1 97 ? 7.968 2.711 8.468 1.00 96.94 97 TYR A N 1
ATOM 773 C CA . TYR A 1 97 ? 7.208 1.497 8.729 1.00 96.94 97 TYR A CA 1
ATOM 774 C C . TYR A 1 97 ? 5.705 1.758 8.579 1.00 96.94 97 TYR A C 1
ATOM 776 O O . TYR A 1 97 ? 5.040 1.055 7.817 1.00 96.94 97 TYR A O 1
ATOM 784 N N . VAL A 1 98 ? 5.185 2.826 9.199 1.00 96.69 98 VAL A N 1
ATOM 785 C CA . VAL A 1 98 ? 3.766 3.214 9.086 1.00 96.69 98 VAL A CA 1
ATOM 786 C C . VAL A 1 98 ? 3.362 3.404 7.620 1.00 96.69 98 VAL A C 1
ATOM 788 O O . VAL A 1 98 ? 2.387 2.801 7.162 1.00 96.69 98 VAL A O 1
ATOM 791 N N . ASN A 1 99 ? 4.143 4.172 6.856 1.00 95.69 99 ASN A N 1
ATOM 792 C CA . ASN A 1 99 ? 3.885 4.402 5.433 1.00 95.69 99 ASN A CA 1
ATOM 793 C C . ASN A 1 99 ? 3.914 3.103 4.614 1.00 95.69 99 ASN A C 1
ATOM 795 O O . ASN A 1 99 ? 3.078 2.917 3.729 1.00 95.69 99 ASN A O 1
ATOM 799 N N . THR A 1 100 ? 4.828 2.182 4.928 1.00 97.62 100 THR A N 1
ATOM 800 C CA . THR A 1 100 ? 4.940 0.884 4.245 1.00 97.62 100 THR A CA 1
ATOM 801 C C . THR A 1 100 ? 3.735 -0.001 4.513 1.00 97.62 100 THR A C 1
ATOM 803 O O . THR A 1 100 ? 3.166 -0.562 3.579 1.00 97.62 100 THR A O 1
ATOM 806 N N . VAL A 1 101 ? 3.303 -0.106 5.772 1.00 98.19 101 VAL A N 1
ATOM 807 C CA . VAL A 1 101 ? 2.117 -0.888 6.145 1.00 98.19 101 VAL A CA 1
ATOM 808 C C . VAL A 1 101 ? 0.884 -0.355 5.419 1.00 98.19 101 VAL A C 1
ATOM 810 O O . VAL A 1 101 ? 0.143 -1.133 4.819 1.00 98.19 101 VAL A O 1
ATOM 813 N N . ILE A 1 102 ? 0.682 0.967 5.399 1.00 98.06 102 ILE A N 1
ATOM 814 C CA . ILE A 1 102 ? -0.448 1.585 4.690 1.00 98.06 102 ILE A CA 1
ATOM 815 C C . ILE A 1 102 ? -0.348 1.324 3.182 1.00 98.06 102 ILE A C 1
ATOM 817 O O . ILE A 1 102 ? -1.336 0.918 2.566 1.00 98.06 102 ILE A O 1
ATOM 821 N N . ALA A 1 103 ? 0.835 1.477 2.582 1.00 97.12 103 ALA A N 1
ATOM 822 C CA . ALA A 1 103 ? 1.046 1.177 1.168 1.00 97.12 103 ALA A CA 1
ATOM 823 C C . ALA A 1 103 ? 0.702 -0.287 0.836 1.00 97.12 103 ALA A C 1
ATOM 825 O O . ALA A 1 103 ? -0.029 -0.526 -0.127 1.00 97.12 103 ALA A O 1
ATOM 826 N N . ARG A 1 104 ? 1.129 -1.247 1.671 1.00 97.88 104 ARG A N 1
ATOM 827 C CA . ARG A 1 104 ? 0.801 -2.680 1.544 1.00 97.88 104 ARG A CA 1
ATOM 828 C C . ARG A 1 104 ? -0.693 -2.956 1.716 1.00 97.88 104 ARG A C 1
ATOM 830 O O . ARG A 1 104 ? -1.255 -3.738 0.957 1.00 97.88 104 ARG A O 1
ATOM 837 N N . ILE A 1 105 ? -1.362 -2.287 2.660 1.00 98.19 105 ILE A N 1
ATOM 838 C CA . ILE A 1 105 ? -2.823 -2.372 2.824 1.00 98.19 105 ILE A CA 1
ATOM 839 C C . ILE A 1 105 ? -3.524 -1.960 1.529 1.00 98.19 105 ILE A C 1
ATOM 841 O O . ILE A 1 105 ? -4.393 -2.678 1.040 1.00 98.19 105 ILE A O 1
ATOM 845 N N . PHE A 1 106 ? -3.146 -0.824 0.945 1.00 97.62 106 PHE A N 1
ATOM 846 C CA . PHE A 1 106 ? -3.761 -0.369 -0.300 1.00 97.62 106 PHE A CA 1
ATOM 847 C C . PHE A 1 106 ? -3.395 -1.241 -1.498 1.00 97.62 106 PHE A C 1
ATOM 849 O O . PHE A 1 106 ? -4.231 -1.385 -2.393 1.00 97.62 106 PHE A O 1
ATOM 856 N N . TYR A 1 107 ? -2.186 -1.805 -1.520 1.00 97.06 107 TYR A N 1
ATOM 857 C CA . TYR A 1 107 ? -1.754 -2.732 -2.560 1.00 97.06 107 TYR A CA 1
ATOM 858 C C . TYR A 1 107 ? -2.686 -3.944 -2.597 1.00 97.06 107 TYR A C 1
ATOM 860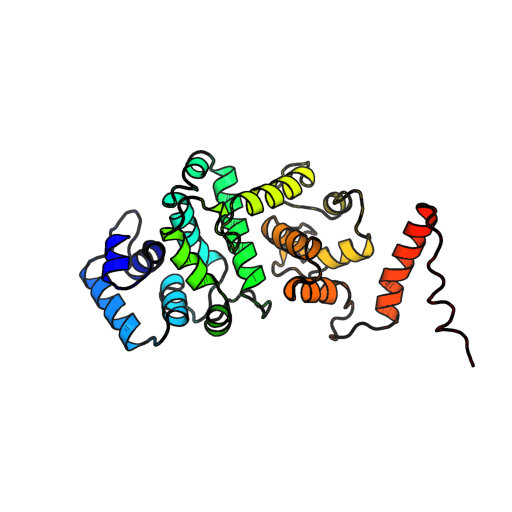 O O . TYR A 1 107 ? -3.341 -4.173 -3.607 1.00 97.06 107 TYR A O 1
ATOM 868 N N . GLU A 1 108 ? -2.853 -4.621 -1.463 1.00 96.88 108 GLU A N 1
ATOM 869 C CA . GLU A 1 108 ? -3.646 -5.848 -1.330 1.00 96.88 108 GLU A CA 1
ATOM 870 C C . GLU A 1 108 ? -5.169 -5.627 -1.365 1.00 96.88 108 GLU A C 1
ATOM 872 O O . GLU A 1 108 ? -5.907 -6.434 -1.927 1.00 96.88 108 GLU A O 1
ATOM 877 N N . VAL A 1 109 ? -5.679 -4.560 -0.734 1.00 97.88 109 VAL A N 1
ATOM 878 C CA . VAL A 1 109 ? -7.129 -4.401 -0.503 1.00 97.88 109 VAL A CA 1
ATOM 879 C C . VAL A 1 109 ? -7.816 -3.564 -1.582 1.00 97.88 109 VAL A C 1
ATOM 881 O O . VAL A 1 109 ? -8.934 -3.881 -1.988 1.00 97.88 109 VAL A O 1
ATOM 884 N N . ASN A 1 110 ? -7.195 -2.481 -2.056 1.00 96.31 110 ASN A N 1
ATOM 885 C CA . ASN A 1 110 ? -7.855 -1.528 -2.954 1.00 96.31 110 ASN A CA 1
ATOM 886 C C . ASN A 1 110 ? -7.763 -1.957 -4.425 1.00 96.31 110 ASN A C 1
ATOM 888 O O . ASN A 1 110 ? -7.137 -1.268 -5.236 1.00 96.31 110 ASN A O 1
ATOM 892 N N . ALA A 1 111 ? -8.410 -3.075 -4.762 1.00 92.88 111 ALA A N 1
ATOM 893 C CA . ALA A 1 111 ? -8.448 -3.657 -6.105 1.00 92.88 111 ALA A CA 1
ATOM 894 C C . ALA A 1 111 ? -8.948 -2.674 -7.188 1.00 92.88 111 ALA A C 1
ATOM 896 O O . ALA A 1 111 ? -8.545 -2.732 -8.345 1.00 92.88 111 ALA A O 1
ATOM 897 N N . SER A 1 112 ? -9.780 -1.699 -6.827 1.00 93.75 112 SER A N 1
ATOM 898 C CA . SER A 1 112 ? -10.312 -0.722 -7.784 1.00 93.75 112 SER A CA 1
ATOM 899 C C . SER A 1 112 ? -9.310 0.340 -8.265 1.00 93.75 112 SER A C 1
ATOM 901 O O . SER A 1 112 ? -9.659 1.125 -9.139 1.00 93.75 112 SER A O 1
ATOM 903 N N . TRP A 1 113 ? -8.098 0.422 -7.693 1.00 93.50 113 TRP A N 1
ATOM 904 C CA . TRP A 1 113 ? -7.112 1.498 -7.952 1.00 93.50 113 TRP A CA 1
ATOM 905 C C . TRP A 1 113 ? -7.571 2.922 -7.592 1.00 93.50 113 TRP A C 1
ATOM 907 O O . TRP A 1 113 ? -6.836 3.882 -7.801 1.00 93.50 113 TRP A O 1
ATOM 917 N N . THR A 1 114 ? -8.753 3.082 -6.999 1.00 93.31 114 THR A N 1
ATOM 918 C CA . THR A 1 114 ? -9.374 4.393 -6.746 1.00 93.31 114 THR A CA 1
ATOM 919 C C . THR A 1 114 ? -8.709 5.209 -5.636 1.00 93.31 114 THR A C 1
ATOM 921 O O . THR A 1 114 ? -9.069 6.368 -5.436 1.00 93.31 114 THR A O 1
ATOM 924 N N . GLY A 1 115 ? -7.809 4.608 -4.849 1.00 93.88 115 GLY A N 1
ATOM 925 C CA . GLY A 1 115 ? -7.303 5.218 -3.615 1.00 93.88 115 GLY A CA 1
ATOM 926 C C . GLY A 1 115 ? -8.340 5.259 -2.490 1.00 93.88 115 GLY A C 1
ATOM 927 O O . GLY A 1 115 ? -8.136 5.944 -1.492 1.00 93.88 115 GLY A O 1
ATOM 928 N N . ARG A 1 116 ? -9.462 4.545 -2.645 1.00 96.75 116 ARG A N 1
ATOM 929 C CA . ARG A 1 116 ? -10.589 4.540 -1.711 1.00 96.75 116 ARG A CA 1
ATOM 930 C C . ARG A 1 116 ? -10.992 3.106 -1.399 1.00 96.75 116 ARG A C 1
ATOM 932 O O . ARG A 1 116 ? -11.686 2.487 -2.197 1.00 96.75 116 ARG A O 1
ATOM 939 N N . ILE A 1 117 ? -10.595 2.593 -0.236 1.00 98.31 117 ILE A N 1
ATOM 940 C CA . ILE A 1 117 ? -11.001 1.255 0.209 1.00 98.31 117 ILE A CA 1
ATOM 941 C C . ILE A 1 117 ? -12.471 1.294 0.614 1.00 98.31 117 ILE A C 1
ATOM 943 O O . ILE A 1 117 ? -12.855 1.935 1.593 1.00 98.31 117 ILE A O 1
ATOM 947 N N . THR A 1 118 ? -13.306 0.600 -0.147 1.00 97.81 118 THR A N 1
ATOM 948 C CA . THR A 1 118 ? -14.739 0.472 0.139 1.00 97.81 118 THR A CA 1
ATOM 949 C C . THR A 1 118 ? -15.015 -0.625 1.169 1.00 97.81 118 THR A C 1
ATOM 951 O O . THR A 1 118 ? -14.207 -1.528 1.385 1.00 97.81 118 THR A O 1
ATOM 954 N N . CYS A 1 119 ? -16.218 -0.622 1.756 1.00 96.75 119 CYS A N 1
ATOM 955 C CA . CYS A 1 119 ? -16.661 -1.736 2.601 1.00 96.75 119 CYS A CA 1
ATOM 956 C C . CYS A 1 119 ? -16.610 -3.085 1.855 1.00 96.75 119 CYS A C 1
ATOM 958 O O . CYS A 1 119 ? -16.356 -4.115 2.466 1.00 96.75 119 CYS A O 1
ATOM 960 N N . GLN A 1 120 ? -16.879 -3.103 0.545 1.00 97.19 120 GLN A N 1
ATOM 961 C CA . GLN A 1 120 ? -16.881 -4.333 -0.251 1.00 97.19 120 GLN A CA 1
ATOM 962 C C . GLN A 1 120 ? -15.470 -4.883 -0.470 1.00 97.19 120 GLN A C 1
ATOM 964 O O . GLN A 1 120 ? -15.270 -6.086 -0.324 1.00 97.19 120 GLN A O 1
ATOM 969 N N . GLU A 1 121 ? -14.509 -4.018 -0.790 1.00 97.88 121 GLU A N 1
ATOM 970 C CA . GLU A 1 121 ? -13.094 -4.396 -0.885 1.00 97.88 121 GLU A CA 1
ATOM 971 C C . GLU A 1 121 ? -12.586 -4.919 0.461 1.00 97.88 121 GLU A C 1
ATOM 973 O O . GLU A 1 121 ? -12.001 -5.998 0.524 1.00 97.88 121 GLU A O 1
ATOM 978 N N . LEU A 1 122 ? -12.921 -4.228 1.556 1.00 97.69 122 LEU A N 1
ATOM 979 C CA . LEU A 1 122 ? -12.525 -4.651 2.894 1.00 97.69 122 LEU A CA 1
ATOM 980 C C . LEU A 1 122 ? -13.086 -6.039 3.254 1.00 97.69 122 LEU A C 1
ATOM 982 O O . LEU A 1 122 ? -12.331 -6.882 3.734 1.00 97.69 122 LEU A O 1
ATOM 986 N N . ARG A 1 123 ? -14.367 -6.315 2.957 1.00 97.06 123 ARG A N 1
ATOM 987 C CA . ARG A 1 123 ? -15.003 -7.635 3.180 1.00 97.06 123 ARG A CA 1
ATOM 988 C C . ARG A 1 123 ? -14.326 -8.780 2.429 1.00 97.06 123 ARG A C 1
ATOM 990 O O . ARG A 1 123 ? -14.371 -9.912 2.893 1.00 97.06 123 ARG A O 1
ATOM 997 N N . ARG A 1 124 ? -13.780 -8.507 1.242 1.00 97.00 124 ARG A N 1
ATOM 998 C CA . ARG A 1 124 ? -13.115 -9.515 0.398 1.00 97.00 124 ARG A CA 1
ATOM 999 C C . ARG A 1 124 ? -11.651 -9.726 0.774 1.00 97.00 124 ARG A C 1
ATOM 1001 O O . ARG A 1 124 ? -11.044 -10.685 0.315 1.00 97.00 124 ARG A O 1
ATOM 1008 N N . SER A 1 125 ? -11.096 -8.833 1.586 1.00 97.50 125 SER A N 1
ATOM 1009 C CA . SER A 1 125 ? -9.717 -8.897 2.047 1.00 97.50 125 SER A CA 1
ATOM 1010 C C . SER A 1 125 ? -9.588 -9.610 3.390 1.00 97.50 125 SER A C 1
ATOM 1012 O O . SER A 1 125 ? -10.535 -9.722 4.166 1.00 97.50 125 SER A O 1
ATOM 1014 N N . LYS A 1 126 ? -8.358 -10.003 3.708 1.00 97.06 126 LYS A N 1
ATOM 1015 C CA . LYS A 1 126 ? -7.980 -10.581 5.002 1.00 97.06 126 LYS A CA 1
ATOM 1016 C C . LYS A 1 126 ? -7.615 -9.546 6.074 1.00 97.06 126 LYS A C 1
ATOM 1018 O O . LYS A 1 126 ? -7.354 -9.933 7.206 1.00 97.06 126 LYS A O 1
ATOM 1023 N N . LEU A 1 127 ? -7.652 -8.244 5.767 1.00 98.12 127 LEU A N 1
ATOM 1024 C CA . LEU A 1 127 ? -7.115 -7.185 6.635 1.00 98.12 127 LEU A CA 1
ATOM 1025 C C . LEU A 1 127 ? -7.663 -7.219 8.068 1.00 98.12 127 LEU A C 1
ATOM 1027 O O . LEU A 1 127 ? -6.892 -7.177 9.023 1.00 98.12 127 LEU A O 1
ATOM 1031 N N . LEU A 1 128 ? -8.986 -7.317 8.239 1.00 97.62 128 LEU A N 1
ATOM 1032 C CA . LEU A 1 128 ? -9.590 -7.322 9.578 1.00 97.62 128 LEU A CA 1
ATOM 1033 C C . LEU A 1 128 ? -9.233 -8.578 10.376 1.00 97.62 128 LEU A C 1
ATOM 1035 O O . LEU A 1 128 ? -9.000 -8.485 11.580 1.00 97.62 128 LEU A O 1
ATOM 1039 N N . ALA A 1 129 ? -9.156 -9.730 9.706 1.00 96.81 129 ALA A N 1
ATOM 1040 C CA . ALA A 1 129 ? -8.715 -10.973 10.326 1.00 96.81 129 ALA A CA 1
ATOM 1041 C C . ALA A 1 129 ? -7.239 -10.880 10.743 1.00 96.81 129 ALA A C 1
ATOM 1043 O O . ALA A 1 129 ? -6.892 -11.268 11.857 1.00 96.81 129 ALA A O 1
ATOM 1044 N N . THR A 1 130 ? -6.387 -10.288 9.900 1.00 97.44 130 THR A N 1
ATOM 1045 C CA . THR A 1 130 ? -4.975 -10.065 10.220 1.00 97.44 130 THR A CA 1
ATOM 1046 C C . THR A 1 130 ? -4.809 -9.125 11.414 1.00 97.44 130 THR A C 1
ATOM 1048 O O . THR A 1 130 ? -4.100 -9.479 12.352 1.00 97.44 130 THR A O 1
ATOM 1051 N N . ILE A 1 131 ? -5.520 -7.988 11.451 1.00 97.12 131 ILE A N 1
ATOM 1052 C CA . ILE A 1 131 ? -5.502 -7.057 12.597 1.00 97.12 131 ILE A CA 1
ATOM 1053 C C . ILE A 1 131 ? -5.939 -7.762 13.887 1.00 97.12 131 ILE A C 1
ATOM 1055 O O . ILE A 1 131 ? -5.354 -7.531 14.944 1.00 97.12 131 ILE A O 1
ATOM 1059 N N . ALA A 1 132 ? -6.956 -8.625 13.817 1.00 95.44 132 ALA A N 1
ATOM 1060 C CA . ALA A 1 132 ? -7.389 -9.401 14.973 1.00 95.44 132 ALA A CA 1
ATOM 1061 C C . ALA A 1 132 ? -6.314 -10.400 15.433 1.00 95.44 132 ALA A C 1
ATOM 1063 O O . ALA A 1 132 ? -6.124 -10.571 16.629 1.00 95.44 132 ALA A O 1
ATOM 1064 N N . SER A 1 133 ? -5.569 -11.017 14.512 1.00 95.50 133 SER A N 1
ATOM 1065 C CA . SER A 1 133 ? -4.518 -11.984 14.856 1.00 95.50 133 SER A CA 1
ATOM 1066 C C . SER A 1 133 ? -3.290 -11.374 15.544 1.00 95.50 133 SER A C 1
ATOM 1068 O O . SER A 1 133 ? -2.591 -12.090 16.256 1.00 95.50 133 SER A O 1
ATOM 1070 N N . LEU A 1 134 ? -3.057 -10.061 15.399 1.00 95.56 134 LEU A N 1
ATOM 1071 C CA . LEU A 1 134 ? -1.919 -9.358 16.010 1.00 95.56 134 LEU A CA 1
ATOM 1072 C C . LEU A 1 134 ? -1.907 -9.443 17.541 1.00 95.56 134 LEU A C 1
ATOM 1074 O O . LEU A 1 134 ? -0.879 -9.241 18.166 1.00 95.56 134 LEU A O 1
ATOM 1078 N N . GLU A 1 135 ? -3.049 -9.680 18.191 1.00 93.69 135 GLU A N 1
ATOM 1079 C CA . GLU A 1 135 ? -3.066 -9.810 19.654 1.00 93.69 135 GLU A CA 1
ATOM 1080 C C . GLU A 1 135 ? -2.664 -11.198 20.159 1.00 93.69 135 GLU A C 1
ATOM 1082 O O . GLU A 1 135 ? -2.541 -11.382 21.368 1.00 93.69 135 GLU A O 1
ATOM 1087 N N . LEU A 1 136 ? -2.513 -12.162 19.247 1.00 92.62 136 LEU A N 1
ATOM 1088 C CA . LEU A 1 136 ? -2.213 -13.562 19.546 1.00 92.62 136 LEU A CA 1
ATOM 1089 C C . LEU A 1 136 ? -0.746 -13.923 19.289 1.00 92.62 136 LEU A C 1
ATOM 1091 O O . LEU A 1 136 ? -0.322 -15.003 19.691 1.00 92.62 136 LEU A O 1
ATOM 1095 N N . LYS A 1 137 ? -0.002 -13.061 18.590 1.00 91.75 137 LYS A N 1
ATOM 1096 C CA . LYS A 1 137 ? 1.375 -13.298 18.154 1.00 91.75 137 LYS A CA 1
ATOM 1097 C C . LYS A 1 137 ? 2.276 -12.212 18.717 1.00 91.75 137 LYS A C 1
ATOM 1099 O O . LYS A 1 137 ? 2.089 -11.045 18.400 1.00 91.75 137 LYS A O 1
ATOM 1104 N N . ASP A 1 138 ? 3.241 -12.596 19.544 1.00 91.56 138 ASP A N 1
ATOM 1105 C CA . ASP A 1 138 ? 4.187 -11.635 20.121 1.00 91.56 138 ASP A CA 1
ATOM 1106 C C . ASP A 1 138 ? 5.261 -11.217 19.105 1.00 91.56 138 ASP A C 1
ATOM 1108 O O . ASP A 1 138 ? 5.682 -10.055 19.097 1.00 91.56 138 ASP A O 1
ATOM 1112 N N . ASP A 1 139 ? 5.651 -12.135 18.212 1.00 93.94 139 ASP A N 1
ATOM 1113 C CA . ASP A 1 139 ? 6.493 -11.838 17.056 1.00 93.94 139 ASP A CA 1
ATOM 1114 C C . ASP A 1 139 ? 5.645 -11.311 15.891 1.00 93.94 139 ASP A C 1
ATOM 1116 O O . ASP A 1 139 ? 4.787 -12.003 15.333 1.00 93.94 139 ASP A O 1
ATOM 1120 N N . ILE A 1 140 ? 5.910 -10.063 15.504 1.00 94.06 140 ILE A N 1
ATOM 1121 C CA . ILE A 1 140 ? 5.210 -9.393 14.408 1.00 94.06 140 ILE A CA 1
ATOM 1122 C C . ILE A 1 140 ? 5.516 -10.032 13.044 1.00 94.06 140 ILE A C 1
ATOM 1124 O O . ILE A 1 140 ? 4.706 -9.941 12.121 1.00 94.06 140 ILE A O 1
ATOM 1128 N N . ASN A 1 141 ? 6.661 -10.706 12.899 1.00 94.12 141 ASN A N 1
ATOM 1129 C CA . ASN A 1 141 ? 7.095 -11.284 11.628 1.00 94.12 141 ASN A CA 1
ATOM 1130 C C . ASN A 1 141 ? 6.362 -12.582 11.280 1.00 94.12 141 ASN A C 1
ATOM 1132 O O . ASN A 1 141 ? 6.212 -12.900 10.101 1.00 94.12 141 ASN A O 1
ATOM 1136 N N . GLU A 1 142 ? 5.772 -13.259 12.268 1.00 91.69 142 GLU A N 1
ATOM 1137 C CA . GLU A 1 142 ? 4.834 -14.358 12.023 1.00 91.69 142 GLU A CA 1
ATOM 1138 C C . GLU A 1 142 ? 3.553 -13.898 11.301 1.00 91.69 142 GLU A C 1
ATOM 1140 O O . GLU A 1 142 ? 2.774 -14.724 10.811 1.00 91.69 142 GLU A O 1
ATOM 1145 N N . VAL A 1 143 ? 3.282 -12.589 11.270 1.00 90.75 143 VAL A N 1
ATOM 1146 C CA . VAL A 1 143 ? 2.197 -11.971 10.505 1.00 90.75 143 VAL A CA 1
ATOM 1147 C C . VAL A 1 143 ? 2.778 -11.359 9.233 1.00 90.75 143 VAL A C 1
ATOM 1149 O O . VAL A 1 143 ? 3.012 -10.156 9.115 1.00 90.75 143 VAL A O 1
ATOM 1152 N N . THR A 1 144 ? 3.003 -12.217 8.239 1.00 92.06 144 THR A N 1
ATOM 1153 C CA . THR A 1 144 ? 3.601 -11.838 6.947 1.00 92.06 144 THR A CA 1
ATOM 1154 C C . THR A 1 144 ? 2.766 -10.804 6.190 1.00 92.06 144 THR A C 1
ATOM 1156 O O . THR A 1 144 ? 3.307 -9.955 5.471 1.00 92.06 144 THR A O 1
ATOM 1159 N N . ASP A 1 145 ? 1.448 -10.853 6.376 1.00 94.38 145 ASP A N 1
ATOM 1160 C CA . ASP A 1 145 ? 0.478 -9.965 5.750 1.00 94.38 145 ASP A CA 1
ATOM 1161 C C . ASP A 1 145 ? 0.472 -8.587 6.410 1.00 94.38 145 ASP A C 1
ATOM 1163 O O . ASP A 1 145 ? 0.194 -8.458 7.600 1.00 94.38 145 ASP A O 1
ATOM 1167 N N . PHE A 1 146 ? 0.712 -7.550 5.605 1.00 96.88 146 PHE A N 1
ATOM 1168 C CA . PHE A 1 146 ? 0.703 -6.125 5.967 1.00 96.88 146 PHE A CA 1
ATOM 1169 C C . PHE A 1 146 ? 1.770 -5.678 6.982 1.00 96.88 146 PHE A C 1
ATOM 1171 O O . PHE A 1 146 ? 2.474 -4.713 6.694 1.00 96.88 146 PHE A O 1
ATOM 1178 N N . PHE A 1 147 ? 1.911 -6.357 8.126 1.00 97.19 147 PHE A N 1
ATOM 1179 C CA . PHE A 1 147 ? 2.582 -5.840 9.327 1.00 97.19 147 PHE A CA 1
ATOM 1180 C C . PHE A 1 147 ? 3.994 -6.387 9.590 1.00 97.19 147 PHE A C 1
ATOM 1182 O O . PHE A 1 147 ? 4.688 -5.830 10.435 1.00 97.19 147 PHE A O 1
ATOM 1189 N N . SER A 1 148 ? 4.453 -7.430 8.889 1.00 96.94 148 SER A N 1
ATOM 1190 C CA . SER A 1 148 ? 5.822 -7.951 9.066 1.00 96.94 148 SER A CA 1
ATOM 1191 C C . SER A 1 148 ? 6.880 -6.841 8.968 1.00 96.94 148 SER A C 1
ATOM 1193 O O . SER A 1 148 ? 6.939 -6.097 7.981 1.00 96.94 148 SER A O 1
ATOM 1195 N N . TYR A 1 149 ? 7.711 -6.754 10.008 1.00 96.75 149 TYR A N 1
ATOM 1196 C CA . TYR A 1 149 ? 8.818 -5.812 10.091 1.00 96.75 149 TYR A CA 1
ATOM 1197 C C . TYR A 1 149 ? 9.957 -6.207 9.150 1.00 96.75 149 TYR A C 1
ATOM 1199 O O . TYR A 1 149 ? 10.524 -5.343 8.491 1.00 96.75 149 TYR A O 1
ATOM 1207 N N . GLU A 1 150 ? 10.244 -7.503 9.019 1.00 96.38 150 GLU A N 1
ATOM 1208 C CA . GLU A 1 150 ? 11.243 -8.017 8.075 1.00 96.38 150 GLU A CA 1
ATOM 1209 C C . GLU A 1 150 ? 10.928 -7.611 6.633 1.00 96.38 150 GLU A C 1
ATOM 1211 O O . GLU A 1 150 ? 11.800 -7.102 5.929 1.00 96.38 150 GLU A O 1
ATOM 1216 N N . HIS A 1 151 ? 9.668 -7.744 6.203 1.00 97.06 151 HIS A N 1
ATOM 1217 C CA . HIS A 1 151 ? 9.251 -7.282 4.877 1.00 97.06 151 HIS A CA 1
ATOM 1218 C C . HIS A 1 151 ? 9.446 -5.773 4.705 1.00 97.06 151 HIS A C 1
ATOM 1220 O O . HIS A 1 151 ? 9.934 -5.334 3.665 1.00 97.06 151 HIS A O 1
ATOM 1226 N N . PHE A 1 152 ? 9.096 -4.974 5.717 1.00 97.56 152 PHE A N 1
ATOM 1227 C CA . PHE A 1 152 ? 9.376 -3.538 5.699 1.00 97.56 152 PHE A CA 1
ATOM 1228 C C . PHE A 1 152 ? 10.875 -3.257 5.557 1.00 97.56 152 PHE A C 1
ATOM 1230 O O . PHE A 1 152 ? 11.260 -2.451 4.713 1.00 97.56 152 PHE A O 1
ATOM 1237 N N . TYR A 1 153 ? 11.708 -3.924 6.354 1.00 96.31 153 TYR A N 1
ATOM 1238 C CA . TYR A 1 153 ? 13.141 -3.674 6.399 1.00 96.31 153 TYR A CA 1
ATOM 1239 C C . TYR A 1 153 ? 13.795 -3.946 5.042 1.00 96.31 153 TYR A C 1
ATOM 1241 O O . TYR A 1 153 ? 14.537 -3.106 4.544 1.00 96.31 153 TYR A O 1
ATOM 1249 N N . VAL A 1 154 ? 13.439 -5.055 4.384 1.00 96.44 154 VAL A N 1
ATOM 1250 C CA . VAL A 1 154 ? 13.923 -5.372 3.029 1.00 96.44 154 VAL A CA 1
ATOM 1251 C C . VAL A 1 154 ? 13.518 -4.293 2.022 1.00 96.44 154 VAL A C 1
ATOM 1253 O O . VAL A 1 154 ? 14.351 -3.842 1.236 1.00 96.44 154 VAL A O 1
ATOM 1256 N N . ILE A 1 155 ? 12.258 -3.846 2.055 1.00 97.19 155 ILE A N 1
ATOM 1257 C CA . ILE A 1 155 ? 11.768 -2.781 1.167 1.00 97.19 155 ILE A CA 1
ATOM 1258 C C . ILE A 1 155 ? 12.523 -1.472 1.420 1.00 97.19 155 ILE A C 1
ATOM 1260 O O . ILE A 1 155 ? 12.933 -0.798 0.477 1.00 97.19 155 ILE A O 1
ATOM 1264 N N . TYR A 1 156 ? 12.722 -1.113 2.688 1.00 96.50 156 TYR A N 1
ATOM 1265 C CA . TYR A 1 156 ? 13.418 0.108 3.070 1.00 96.50 156 TYR A CA 1
ATOM 1266 C C . TYR A 1 156 ? 14.899 0.083 2.686 1.00 96.50 156 TYR A C 1
ATOM 1268 O O . TYR A 1 156 ? 15.371 1.060 2.119 1.00 96.50 156 TYR A O 1
ATOM 1276 N N . CYS A 1 157 ? 15.611 -1.027 2.903 1.00 95.00 157 CYS A N 1
ATOM 1277 C CA . CYS A 1 157 ? 16.999 -1.174 2.456 1.00 95.00 157 CYS A CA 1
ATOM 1278 C C . CYS A 1 157 ? 17.123 -0.986 0.942 1.00 95.00 157 CYS A C 1
ATOM 1280 O O . CYS A 1 157 ? 17.957 -0.210 0.494 1.00 95.00 157 CYS A O 1
ATOM 1282 N N . LYS A 1 158 ? 16.235 -1.607 0.151 1.00 95.50 158 LYS A N 1
ATOM 1283 C CA . LYS A 1 158 ? 16.245 -1.425 -1.307 1.00 95.50 158 LYS A CA 1
ATOM 1284 C C . LYS A 1 158 ? 15.973 0.016 -1.731 1.00 95.50 158 LYS A C 1
ATOM 1286 O O . LYS A 1 158 ? 16.536 0.459 -2.723 1.00 95.50 158 LYS A O 1
ATOM 1291 N N . PHE A 1 159 ? 15.111 0.737 -1.015 1.00 95.75 159 PHE A N 1
ATOM 1292 C CA . PHE A 1 159 ? 14.905 2.164 -1.262 1.00 95.75 159 PHE A CA 1
ATOM 1293 C C . PHE A 1 159 ? 16.165 2.968 -0.926 1.00 95.75 159 PHE A C 1
ATOM 1295 O O . PHE A 1 159 ? 16.614 3.768 -1.737 1.00 95.75 159 PHE A O 1
ATOM 1302 N N . TRP A 1 160 ? 16.743 2.717 0.249 1.00 93.94 160 TRP A N 1
ATOM 1303 C CA . TRP A 1 160 ? 17.930 3.400 0.757 1.00 93.94 160 TRP A CA 1
ATOM 1304 C C . TRP A 1 160 ? 19.151 3.229 -0.153 1.00 93.94 160 TRP A C 1
ATOM 1306 O O . TRP A 1 160 ? 19.902 4.176 -0.358 1.00 93.94 160 TRP A O 1
ATOM 1316 N N . ASP A 1 161 ? 19.327 2.043 -0.737 1.00 93.50 161 ASP A N 1
ATOM 1317 C CA . ASP A 1 161 ? 20.414 1.766 -1.681 1.00 93.50 161 ASP A CA 1
ATOM 1318 C C . ASP A 1 161 ? 20.284 2.569 -2.989 1.00 93.50 161 ASP A C 1
ATOM 1320 O O . ASP A 1 161 ? 21.276 2.803 -3.684 1.00 93.50 161 ASP A O 1
ATOM 1324 N N . ILE A 1 162 ? 19.061 2.975 -3.341 1.00 93.31 162 ILE A N 1
ATOM 1325 C CA . ILE A 1 162 ? 18.739 3.686 -4.582 1.00 93.31 162 ILE A CA 1
ATOM 1326 C C . ILE A 1 162 ? 18.725 5.211 -4.361 1.00 93.31 162 ILE A C 1
ATOM 1328 O O . ILE A 1 162 ? 19.241 5.948 -5.201 1.00 93.31 162 ILE A O 1
ATOM 1332 N N . ASP A 1 163 ? 18.183 5.675 -3.233 1.00 94.00 163 ASP A N 1
ATOM 1333 C CA . ASP A 1 163 ? 18.117 7.084 -2.808 1.00 94.00 163 ASP A CA 1
ATOM 1334 C C . ASP A 1 163 ? 19.475 7.576 -2.266 1.00 94.00 163 ASP A C 1
ATOM 1336 O O . ASP A 1 163 ? 19.698 7.670 -1.056 1.00 94.00 163 ASP A O 1
ATOM 1340 N N . THR A 1 164 ? 20.424 7.841 -3.169 1.00 91.62 164 THR A N 1
ATOM 1341 C CA . THR A 1 164 ? 21.809 8.180 -2.795 1.00 91.62 164 THR A CA 1
ATOM 1342 C C . THR A 1 164 ? 22.010 9.593 -2.254 1.00 91.62 164 THR A C 1
ATOM 1344 O O . THR A 1 164 ? 23.001 9.835 -1.567 1.00 91.62 164 THR A O 1
ATOM 1347 N N . ASP A 1 165 ? 21.132 10.537 -2.591 1.00 93.31 165 ASP A N 1
ATOM 1348 C CA . ASP A 1 165 ? 21.153 11.906 -2.065 1.00 93.31 165 ASP A CA 1
ATOM 1349 C C . ASP A 1 165 ? 20.241 12.086 -0.842 1.00 93.31 165 ASP A C 1
ATOM 1351 O O . ASP A 1 165 ? 20.261 13.151 -0.218 1.00 93.31 165 ASP A O 1
ATOM 1355 N N . HIS A 1 166 ? 19.538 11.020 -0.440 1.00 91.31 166 HIS A N 1
ATOM 1356 C CA . HIS A 1 166 ? 18.705 10.943 0.757 1.00 91.31 166 HIS A CA 1
ATOM 1357 C C . HIS A 1 166 ? 17.609 12.016 0.777 1.00 91.31 166 HIS A C 1
ATOM 1359 O O . HIS A 1 166 ? 17.238 12.528 1.840 1.00 91.31 166 HIS A O 1
ATOM 1365 N N . ASP A 1 167 ? 17.092 12.367 -0.403 1.00 91.50 167 ASP A N 1
ATOM 1366 C CA . ASP A 1 167 ? 16.036 13.367 -0.558 1.00 91.50 167 ASP A CA 1
ATOM 1367 C C . ASP A 1 167 ? 14.629 12.769 -0.381 1.00 91.50 167 ASP A C 1
ATOM 1369 O O . ASP A 1 167 ? 13.642 13.509 -0.304 1.00 91.50 167 ASP A O 1
ATOM 1373 N N . LEU A 1 168 ? 14.552 11.441 -0.194 1.00 90.12 168 LEU A N 1
ATOM 1374 C CA . LEU A 1 168 ? 13.345 10.648 0.032 1.00 90.12 168 LEU A CA 1
ATOM 1375 C C . LEU A 1 168 ? 12.458 10.500 -1.206 1.00 90.12 168 LEU A C 1
ATOM 1377 O O . LEU A 1 168 ? 11.295 10.078 -1.085 1.00 90.12 168 LEU A O 1
ATOM 1381 N N . PHE A 1 169 ? 13.019 10.776 -2.380 1.00 93.19 169 PHE A N 1
ATOM 1382 C CA . PHE A 1 169 ? 12.433 10.531 -3.681 1.00 93.19 169 PHE A CA 1
ATOM 1383 C C . PHE A 1 169 ? 13.373 9.702 -4.558 1.00 93.19 169 PHE A C 1
ATOM 1385 O O . PHE A 1 169 ? 14.586 9.764 -4.458 1.00 93.19 169 PHE A O 1
ATOM 1392 N N . ILE A 1 170 ? 12.791 8.921 -5.465 1.00 94.25 170 ILE A N 1
ATOM 1393 C CA . ILE A 1 170 ? 13.540 8.194 -6.495 1.00 94.25 170 ILE A CA 1
ATOM 1394 C C . ILE A 1 170 ? 13.303 8.891 -7.831 1.00 94.25 170 ILE A C 1
ATOM 1396 O O . ILE A 1 170 ? 12.159 9.016 -8.283 1.00 94.25 170 ILE A O 1
ATOM 1400 N N . SER A 1 171 ? 14.369 9.355 -8.476 1.00 93.94 171 SER A N 1
ATOM 1401 C CA . SER A 1 171 ? 14.329 9.829 -9.858 1.00 93.94 171 SER A CA 1
ATOM 1402 C C . SER A 1 171 ? 14.407 8.662 -10.850 1.00 93.94 171 SER A C 1
ATOM 1404 O O . SER A 1 171 ? 14.680 7.515 -10.493 1.00 93.94 171 SER A O 1
ATOM 1406 N N . LYS A 1 172 ? 14.202 8.945 -12.142 1.00 94.00 172 LYS A N 1
ATOM 1407 C CA . LYS A 1 172 ? 14.427 7.946 -13.201 1.00 94.00 172 LYS A CA 1
ATOM 1408 C C . LYS A 1 172 ? 15.859 7.405 -13.190 1.00 94.00 172 LYS A C 1
ATOM 1410 O O . LYS A 1 172 ? 16.049 6.217 -13.420 1.00 94.00 172 LYS A O 1
ATOM 1415 N N . GLU A 1 173 ? 16.845 8.262 -12.921 1.00 93.44 173 GLU A N 1
ATOM 1416 C CA . GLU A 1 173 ? 18.260 7.872 -12.889 1.00 93.44 173 GLU A CA 1
ATOM 1417 C C . GLU A 1 173 ? 18.570 6.958 -11.703 1.00 93.44 173 GLU A C 1
ATOM 1419 O O . GLU A 1 173 ? 19.329 5.999 -11.820 1.00 93.44 173 GLU A O 1
ATOM 1424 N N . ASP A 1 174 ? 17.917 7.198 -10.572 1.00 95.00 174 ASP A N 1
ATOM 1425 C CA . ASP A 1 174 ? 18.036 6.327 -9.410 1.00 95.00 174 ASP A CA 1
ATOM 1426 C C . ASP A 1 174 ? 17.423 4.960 -9.722 1.00 95.00 174 ASP A C 1
ATOM 1428 O O . ASP A 1 174 ? 18.079 3.929 -9.563 1.00 95.00 174 ASP A O 1
ATOM 1432 N N . LEU A 1 175 ? 16.209 4.940 -10.287 1.00 95.12 175 LEU A N 1
ATOM 1433 C CA . LEU A 1 175 ? 15.524 3.693 -10.623 1.00 95.12 175 LEU A CA 1
ATOM 1434 C C . LEU A 1 175 ? 16.264 2.869 -11.689 1.00 95.12 175 LEU A C 1
ATOM 1436 O O . LEU A 1 175 ? 16.214 1.642 -11.633 1.00 95.12 175 LEU A O 1
ATOM 1440 N N . ARG A 1 176 ? 16.999 3.501 -12.617 1.00 94.31 176 ARG A N 1
ATOM 1441 C CA . ARG A 1 176 ? 17.865 2.789 -13.577 1.00 94.31 176 ARG A CA 1
ATOM 1442 C C . ARG A 1 176 ? 18.869 1.881 -12.888 1.00 94.31 176 ARG A C 1
ATOM 1444 O O . ARG A 1 176 ? 19.153 0.807 -13.395 1.00 94.31 176 ARG A O 1
ATOM 1451 N N . ARG A 1 177 ? 19.389 2.273 -11.726 1.00 91.75 177 ARG A N 1
ATOM 1452 C CA . ARG A 1 177 ? 20.399 1.497 -10.994 1.00 91.75 177 ARG A CA 1
ATOM 1453 C C . ARG A 1 177 ? 19.806 0.275 -10.283 1.00 91.75 177 ARG A C 1
ATOM 1455 O O . ARG A 1 177 ? 20.553 -0.616 -9.878 1.00 91.75 177 ARG A O 1
ATOM 1462 N N . HIS A 1 178 ? 18.478 0.191 -10.170 1.00 92.62 178 HIS A N 1
ATOM 1463 C CA . HIS A 1 178 ? 17.789 -0.924 -9.529 1.00 92.62 178 HIS A CA 1
ATOM 1464 C C . HIS A 1 178 ? 18.136 -2.272 -10.185 1.00 92.62 178 HIS A C 1
ATOM 1466 O O . HIS A 1 178 ? 18.066 -2.428 -11.407 1.00 92.62 178 HIS A O 1
ATOM 1472 N N . ASN A 1 179 ? 18.487 -3.263 -9.354 1.00 89.38 179 ASN A N 1
ATOM 1473 C CA . ASN A 1 179 ? 18.826 -4.630 -9.765 1.00 89.38 179 ASN A CA 1
ATOM 1474 C C . ASN A 1 179 ? 19.834 -4.692 -10.935 1.00 89.38 179 ASN A C 1
ATOM 1476 O O . ASN A 1 179 ? 19.646 -5.459 -11.875 1.00 89.38 179 ASN A O 1
ATOM 1480 N N . ASN A 1 180 ? 20.909 -3.896 -10.879 1.00 88.81 180 ASN A N 1
ATOM 1481 C CA . ASN A 1 180 ? 21.946 -3.824 -11.920 1.00 88.81 180 ASN A CA 1
ATOM 1482 C C . ASN A 1 180 ? 21.387 -3.474 -13.307 1.00 88.81 180 ASN A C 1
ATOM 1484 O O . ASN A 1 180 ? 21.707 -4.141 -14.291 1.00 88.81 180 ASN A O 1
ATOM 1488 N N . TYR A 1 181 ? 20.570 -2.422 -13.390 1.00 91.19 181 TYR A N 1
ATOM 1489 C CA . TYR A 1 181 ? 19.968 -1.984 -14.650 1.00 91.19 181 TYR A CA 1
ATOM 1490 C C . TYR A 1 181 ? 19.106 -3.071 -15.291 1.00 91.19 181 TYR A C 1
ATOM 1492 O O . TYR A 1 181 ? 19.152 -3.261 -16.502 1.00 91.19 181 TYR A O 1
ATOM 1500 N N . ALA A 1 182 ? 18.328 -3.810 -14.490 1.00 92.62 182 ALA A N 1
ATOM 1501 C CA . ALA A 1 182 ? 17.450 -4.869 -14.991 1.00 92.62 182 ALA A CA 1
ATOM 1502 C C . ALA A 1 182 ? 16.289 -4.314 -15.834 1.00 92.62 182 ALA A C 1
ATOM 1504 O O . ALA A 1 182 ? 15.939 -4.881 -16.875 1.00 92.62 182 ALA A O 1
ATOM 1505 N N . LEU A 1 183 ? 15.722 -3.177 -15.431 1.00 94.75 183 LEU A N 1
ATOM 1506 C CA . LEU A 1 183 ? 14.609 -2.535 -16.128 1.00 94.75 183 LEU A CA 1
ATOM 1507 C C . LEU A 1 183 ? 15.072 -1.804 -17.390 1.00 94.75 183 LEU A C 1
ATOM 1509 O O . LEU A 1 183 ? 16.188 -1.298 -17.456 1.00 94.75 183 LEU A O 1
ATOM 1513 N N . SER A 1 184 ? 14.204 -1.778 -18.398 1.00 95.88 184 SER A N 1
ATOM 1514 C CA . SER A 1 184 ? 14.426 -1.019 -19.628 1.00 95.88 184 SER A CA 1
ATOM 1515 C C . SER A 1 184 ? 14.128 0.471 -19.420 1.00 95.88 184 SER A C 1
ATOM 1517 O O . SER A 1 184 ? 13.307 0.838 -18.577 1.00 95.88 184 SER A O 1
ATOM 1519 N N . ASP A 1 185 ? 14.752 1.353 -20.192 1.00 95.75 185 ASP A N 1
ATOM 1520 C CA . ASP A 1 185 ? 14.469 2.787 -20.124 1.00 95.75 185 ASP A CA 1
ATOM 1521 C C . ASP A 1 185 ? 13.003 3.070 -20.475 1.00 95.75 185 ASP A C 1
ATOM 1523 O O . ASP A 1 185 ? 12.351 3.868 -19.798 1.00 95.75 185 ASP A O 1
ATOM 1527 N N . ARG A 1 186 ? 12.437 2.349 -21.459 1.00 97.12 186 ARG A N 1
ATOM 1528 C CA . ARG A 1 186 ? 11.020 2.485 -21.826 1.00 97.12 186 ARG A CA 1
ATOM 1529 C C . ARG A 1 186 ? 10.098 2.139 -20.663 1.00 97.12 186 ARG A C 1
ATOM 1531 O O . ARG A 1 186 ? 9.124 2.855 -20.443 1.00 97.12 186 ARG A O 1
ATOM 1538 N N . ILE A 1 187 ? 10.373 1.080 -19.894 1.00 96.94 187 ILE A N 1
ATOM 1539 C CA . ILE A 1 187 ? 9.498 0.731 -18.766 1.00 96.94 187 ILE A CA 1
ATOM 1540 C C . ILE A 1 187 ? 9.656 1.716 -17.605 1.00 96.94 187 ILE A C 1
ATOM 1542 O O . ILE A 1 187 ? 8.660 2.079 -16.979 1.00 96.94 187 ILE A O 1
ATOM 1546 N N . ILE A 1 188 ? 10.870 2.218 -17.362 1.00 96.00 188 ILE A N 1
ATOM 1547 C CA . ILE A 1 188 ? 11.111 3.274 -16.371 1.00 96.00 188 ILE A CA 1
ATOM 1548 C C . ILE A 1 188 ? 10.322 4.530 -16.752 1.00 96.00 188 ILE A C 1
ATOM 1550 O O . ILE A 1 188 ? 9.597 5.078 -15.924 1.00 96.00 188 ILE A O 1
ATOM 1554 N N . ASP A 1 189 ? 10.360 4.949 -18.016 1.00 94.88 189 ASP A N 1
ATOM 1555 C CA . ASP A 1 189 ? 9.569 6.086 -18.488 1.00 94.88 189 ASP A CA 1
ATOM 1556 C C . ASP A 1 189 ? 8.067 5.893 -18.249 1.00 94.88 189 ASP A C 1
ATOM 1558 O O . ASP A 1 189 ? 7.380 6.835 -17.843 1.00 94.88 189 ASP A O 1
ATOM 1562 N N . ARG A 1 190 ? 7.562 4.667 -18.421 1.00 95.50 190 ARG A N 1
ATOM 1563 C CA . ARG A 1 190 ? 6.158 4.333 -18.154 1.00 95.50 190 ARG A CA 1
ATOM 1564 C C . ARG A 1 190 ? 5.797 4.361 -16.680 1.00 95.50 190 ARG A C 1
ATOM 1566 O O . ARG A 1 190 ? 4.737 4.893 -16.352 1.00 95.50 190 ARG A O 1
ATOM 1573 N N . ILE A 1 191 ? 6.671 3.907 -15.790 1.00 95.12 191 ILE A N 1
ATOM 1574 C CA . ILE A 1 191 ? 6.452 4.006 -14.340 1.00 95.12 191 ILE A CA 1
ATOM 1575 C C . ILE A 1 191 ? 6.259 5.475 -13.920 1.00 95.12 191 ILE A C 1
ATOM 1577 O O . ILE A 1 191 ? 5.348 5.797 -13.155 1.00 95.12 191 ILE A O 1
ATOM 1581 N N . PHE A 1 192 ? 7.046 6.388 -14.494 1.00 93.50 192 PHE A N 1
ATOM 1582 C CA . PHE A 1 192 ? 6.962 7.828 -14.217 1.00 93.50 192 PHE A CA 1
ATOM 1583 C C . PHE A 1 192 ? 5.917 8.577 -15.063 1.00 93.50 192 PHE A C 1
ATOM 1585 O O . PHE A 1 192 ? 5.689 9.764 -14.849 1.00 93.50 192 PHE A O 1
ATOM 1592 N N . SER A 1 193 ? 5.235 7.905 -15.994 1.00 91.44 193 SER A N 1
ATOM 1593 C CA . SER A 1 193 ? 4.224 8.522 -16.869 1.00 91.44 193 SER A CA 1
ATOM 1594 C C . SER A 1 193 ? 2.872 8.776 -16.193 1.00 91.44 193 SER A C 1
ATOM 1596 O O . SER A 1 193 ? 1.962 9.315 -16.817 1.00 91.44 193 SER A O 1
ATOM 1598 N N . GLY A 1 194 ? 2.712 8.345 -14.938 1.00 87.62 194 GLY A N 1
ATOM 1599 C CA . GLY A 1 194 ? 1.441 8.373 -14.212 1.00 87.62 194 GLY A CA 1
ATOM 1600 C C . GLY A 1 194 ? 0.539 7.159 -14.449 1.00 87.62 194 GLY A C 1
ATOM 1601 O O . GLY A 1 194 ? -0.498 7.067 -13.802 1.00 87.62 194 GLY A O 1
ATOM 1602 N N . ALA A 1 195 ? 0.941 6.198 -15.288 1.00 90.19 195 ALA A N 1
ATOM 1603 C CA . ALA A 1 195 ? 0.183 4.967 -15.549 1.00 90.19 195 ALA A CA 1
ATOM 1604 C C . ALA A 1 195 ? -0.157 4.164 -14.275 1.00 90.19 195 ALA A C 1
ATOM 1606 O O . ALA A 1 195 ? -1.234 3.575 -14.154 1.00 90.19 195 ALA A O 1
ATOM 1607 N N . VAL A 1 196 ? 0.768 4.172 -13.312 1.00 90.38 196 VAL A N 1
ATOM 1608 C CA . VAL A 1 196 ? 0.701 3.410 -12.054 1.00 90.38 196 VAL A CA 1
ATOM 1609 C C . VAL A 1 196 ? 0.699 4.295 -10.808 1.00 90.38 196 VAL A C 1
ATOM 1611 O O . VAL A 1 196 ? 0.554 3.794 -9.693 1.00 90.38 196 VAL A O 1
ATOM 1614 N N . SER A 1 197 ? 0.825 5.613 -10.985 1.00 80.88 197 SER A N 1
ATOM 1615 C CA . SER A 1 197 ? 0.810 6.562 -9.877 1.00 80.88 197 SER A CA 1
ATOM 1616 C C . SER A 1 197 ? -0.603 7.005 -9.543 1.00 80.88 197 SER A C 1
ATOM 1618 O O . SER A 1 197 ? -1.381 7.395 -10.411 1.00 80.88 197 SER A O 1
ATOM 1620 N N . ARG A 1 198 ? -0.903 7.050 -8.246 1.00 67.56 198 ARG A N 1
ATOM 1621 C CA . ARG A 1 198 ? -2.112 7.701 -7.720 1.00 67.56 198 ARG A CA 1
ATOM 1622 C C . ARG A 1 198 ? -1.868 9.172 -7.392 1.00 67.56 198 ARG A C 1
ATOM 1624 O O . ARG A 1 198 ? -2.808 9.966 -7.374 1.00 67.56 198 ARG A O 1
ATOM 1631 N N . ASN A 1 199 ? -0.612 9.527 -7.128 1.00 65.69 199 ASN A N 1
ATOM 1632 C CA . ASN A 1 199 ? -0.200 10.872 -6.770 1.00 65.69 199 ASN A CA 1
ATOM 1633 C C . ASN A 1 199 ? 0.194 11.659 -8.019 1.00 65.69 199 ASN A C 1
ATOM 1635 O O . ASN A 1 199 ? 0.937 11.185 -8.880 1.00 65.69 199 ASN A O 1
ATOM 1639 N N . LYS A 1 200 ? -0.276 12.906 -8.099 1.00 61.00 200 LYS A N 1
ATOM 1640 C CA . LYS A 1 200 ? 0.073 13.811 -9.204 1.00 61.00 200 LYS A CA 1
ATOM 1641 C C . LYS A 1 200 ? 1.557 14.205 -9.211 1.00 61.00 200 LYS A C 1
ATOM 1643 O O . LYS A 1 200 ? 2.020 14.675 -10.240 1.00 61.00 200 LYS A O 1
ATOM 1648 N N . SER A 1 201 ? 2.289 13.979 -8.116 1.00 61.16 201 SER A N 1
ATOM 1649 C CA . SER A 1 201 ? 3.719 14.301 -7.987 1.00 61.16 201 SER A CA 1
ATOM 1650 C C . SER A 1 201 ? 4.578 13.608 -9.045 1.00 61.16 201 SER A C 1
ATOM 1652 O O . SER A 1 201 ? 5.427 14.253 -9.650 1.00 61.16 201 SER A O 1
ATOM 1654 N N . LEU A 1 202 ? 4.308 12.334 -9.353 1.00 66.25 202 LEU A N 1
ATOM 1655 C CA . LEU A 1 202 ? 5.049 11.595 -10.383 1.00 66.25 202 LEU A CA 1
ATOM 1656 C C . LEU A 1 202 ? 4.921 12.240 -11.773 1.00 66.25 202 LEU A C 1
ATOM 1658 O O . LEU A 1 202 ? 5.898 12.298 -12.513 1.00 66.25 202 LEU A O 1
ATOM 1662 N N . LEU A 1 203 ? 3.745 12.796 -12.084 1.00 66.44 203 LEU A N 1
ATOM 1663 C CA . LEU A 1 203 ? 3.474 13.497 -13.342 1.00 66.44 203 LEU A CA 1
ATOM 1664 C C . LEU A 1 203 ? 4.131 14.880 -13.403 1.00 66.44 203 LEU A C 1
ATOM 1666 O O . LEU A 1 203 ? 4.582 15.297 -14.466 1.00 66.44 203 LEU A O 1
ATOM 1670 N N . THR A 1 204 ? 4.140 15.619 -12.292 1.00 66.94 204 THR A N 1
ATOM 1671 C CA . THR A 1 204 ? 4.571 17.026 -12.276 1.00 66.94 204 THR A CA 1
ATOM 1672 C C . THR A 1 204 ? 6.053 17.204 -11.975 1.00 66.94 204 THR A C 1
ATOM 1674 O O . THR A 1 204 ? 6.659 18.150 -12.466 1.00 66.94 204 THR A O 1
ATOM 1677 N N . GLU A 1 205 ? 6.640 16.312 -11.179 1.00 72.75 205 GLU A N 1
ATOM 1678 C CA . GLU A 1 205 ? 7.997 16.461 -10.639 1.00 72.75 205 GLU A CA 1
ATOM 1679 C C . GLU A 1 205 ? 8.958 15.378 -11.143 1.00 72.75 205 GLU A C 1
ATOM 1681 O O . GLU A 1 205 ? 10.156 15.476 -10.898 1.00 72.75 205 GLU A O 1
ATOM 1686 N N . SER A 1 206 ? 8.467 14.360 -11.868 1.00 82.25 206 SER A N 1
ATOM 1687 C CA . SER A 1 206 ? 9.271 13.209 -12.322 1.00 82.25 206 SER A CA 1
ATOM 1688 C C . SER A 1 206 ? 10.047 12.527 -11.183 1.00 82.25 206 SER A C 1
ATOM 1690 O O . SER A 1 206 ? 11.160 12.037 -11.376 1.00 82.25 206 SER A O 1
ATOM 1692 N N . ARG A 1 207 ? 9.446 12.505 -9.988 1.00 87.31 207 ARG A N 1
ATOM 1693 C CA . ARG A 1 207 ? 10.008 11.958 -8.750 1.00 87.31 207 ARG A CA 1
ATOM 1694 C C . ARG A 1 207 ? 9.013 11.004 -8.100 1.00 87.31 207 ARG A C 1
ATOM 1696 O O . ARG A 1 207 ? 7.837 11.333 -7.946 1.00 87.31 207 ARG A O 1
ATOM 1703 N N . MET A 1 208 ? 9.486 9.819 -7.736 1.00 92.38 208 MET A N 1
ATOM 1704 C CA . MET A 1 208 ? 8.705 8.769 -7.091 1.00 92.38 208 MET A CA 1
ATOM 1705 C C . MET A 1 208 ? 8.832 8.893 -5.578 1.00 92.38 208 MET A C 1
ATOM 1707 O O . MET A 1 208 ? 9.940 8.905 -5.052 1.00 92.38 208 MET A O 1
ATOM 1711 N N . SER A 1 209 ? 7.706 8.969 -4.872 1.00 92.44 209 SER A N 1
ATOM 1712 C CA . SER A 1 209 ? 7.721 8.991 -3.408 1.00 92.44 209 SER A CA 1
ATOM 1713 C C . SER A 1 209 ? 7.993 7.598 -2.830 1.00 92.44 209 SER A C 1
ATOM 1715 O O . SER A 1 209 ? 7.772 6.584 -3.492 1.00 92.44 209 SER A O 1
ATOM 1717 N N . TYR A 1 210 ? 8.400 7.523 -1.561 1.00 93.50 210 TYR A N 1
ATOM 1718 C CA . TYR A 1 210 ? 8.599 6.238 -0.882 1.00 93.50 210 TYR A CA 1
ATOM 1719 C C . TYR A 1 210 ? 7.376 5.288 -0.950 1.00 93.50 210 TYR A C 1
ATOM 1721 O O . TYR A 1 210 ? 7.562 4.131 -1.322 1.00 93.50 210 TYR A O 1
ATOM 1729 N N . PRO A 1 211 ? 6.119 5.715 -0.683 1.00 93.56 211 PRO A N 1
ATOM 1730 C CA . PRO A 1 211 ? 4.951 4.848 -0.885 1.00 93.56 211 PRO A CA 1
ATOM 1731 C C . PRO A 1 211 ? 4.771 4.340 -2.323 1.00 93.56 211 PRO A C 1
ATOM 1733 O O . PRO A 1 211 ? 4.346 3.199 -2.512 1.00 93.56 211 PRO A O 1
ATOM 1736 N N . ASP A 1 212 ? 5.103 5.156 -3.329 1.00 93.62 212 ASP A N 1
ATOM 1737 C CA . ASP A 1 212 ? 5.050 4.739 -4.736 1.00 93.62 212 ASP A CA 1
ATOM 1738 C C . ASP A 1 212 ? 6.154 3.708 -5.042 1.00 93.62 212 ASP A C 1
ATOM 1740 O O . ASP A 1 212 ? 5.910 2.734 -5.756 1.00 93.62 212 ASP A O 1
ATOM 1744 N N . PHE A 1 213 ? 7.335 3.855 -4.431 1.00 95.62 213 PHE A N 1
ATOM 1745 C CA . PHE A 1 213 ? 8.409 2.863 -4.513 1.00 95.62 213 PHE A CA 1
ATOM 1746 C C . PHE A 1 213 ? 8.022 1.527 -3.871 1.00 95.62 213 PHE A C 1
ATOM 1748 O O . PHE A 1 213 ? 8.309 0.475 -4.437 1.00 95.62 213 PHE A O 1
ATOM 1755 N N . VAL A 1 214 ? 7.323 1.538 -2.729 1.00 96.75 214 VAL A N 1
ATOM 1756 C CA . VAL A 1 214 ? 6.792 0.306 -2.115 1.00 96.75 214 VAL A CA 1
ATOM 1757 C C . VAL A 1 214 ? 5.901 -0.437 -3.117 1.00 96.75 214 VAL A C 1
ATOM 1759 O O . VAL A 1 214 ? 6.036 -1.645 -3.282 1.00 96.75 214 VAL A O 1
ATOM 1762 N N . TRP A 1 215 ? 5.018 0.277 -3.822 1.00 96.25 215 TRP A N 1
ATOM 1763 C CA . TRP A 1 215 ? 4.158 -0.305 -4.859 1.00 96.25 215 TRP A CA 1
ATOM 1764 C C . TRP A 1 215 ? 4.947 -0.879 -6.033 1.00 96.25 215 TRP A C 1
ATOM 1766 O O . TRP A 1 215 ? 4.666 -2.001 -6.457 1.00 96.25 215 TRP A O 1
ATOM 1776 N N . PHE A 1 216 ? 5.922 -0.119 -6.536 1.00 96.81 216 PHE A N 1
ATOM 1777 C CA . PHE A 1 216 ? 6.838 -0.569 -7.579 1.00 96.81 216 PHE A CA 1
ATOM 1778 C C . PHE A 1 216 ? 7.532 -1.873 -7.173 1.00 96.81 216 PHE A C 1
ATOM 1780 O O . PHE A 1 216 ? 7.457 -2.860 -7.898 1.00 96.81 216 PHE A O 1
ATOM 1787 N N . LEU A 1 217 ? 8.143 -1.906 -5.989 1.00 97.56 217 LEU A N 1
ATOM 1788 C CA . LEU A 1 217 ? 8.929 -3.050 -5.548 1.00 97.56 217 LEU A CA 1
ATOM 1789 C C . LEU A 1 217 ? 8.053 -4.289 -5.318 1.00 97.56 217 LEU A C 1
ATOM 1791 O O . LEU A 1 217 ? 8.424 -5.380 -5.736 1.00 97.56 217 LEU A O 1
ATOM 1795 N N . LEU A 1 218 ? 6.863 -4.136 -4.726 1.00 97.25 218 LEU A N 1
ATOM 1796 C CA . LEU A 1 218 ? 5.913 -5.248 -4.578 1.00 97.25 218 LEU A CA 1
ATOM 1797 C C . LEU A 1 218 ? 5.477 -5.814 -5.937 1.00 97.25 218 LEU A C 1
ATOM 1799 O O . LEU A 1 218 ? 5.367 -7.028 -6.090 1.00 97.25 218 LEU A O 1
ATOM 1803 N N . ALA A 1 219 ? 5.239 -4.947 -6.928 1.00 97.56 219 ALA A N 1
ATOM 1804 C CA . ALA A 1 219 ? 4.925 -5.385 -8.282 1.00 97.56 219 ALA A CA 1
ATOM 1805 C C . ALA A 1 219 ? 6.128 -6.048 -8.977 1.00 97.56 219 ALA A C 1
ATOM 1807 O O . ALA A 1 219 ? 5.954 -7.002 -9.735 1.00 97.56 219 ALA A O 1
ATOM 1808 N N . GLU A 1 220 ? 7.346 -5.580 -8.725 1.00 96.88 220 GLU A N 1
ATOM 1809 C CA . GLU A 1 220 ? 8.552 -6.121 -9.349 1.00 96.88 220 GLU A CA 1
ATOM 1810 C C . GLU A 1 220 ? 8.914 -7.520 -8.827 1.00 96.88 220 GLU A C 1
ATOM 1812 O O . GLU A 1 220 ? 9.232 -8.396 -9.637 1.00 96.88 220 GLU A O 1
ATOM 1817 N N . GLU A 1 221 ? 8.804 -7.745 -7.513 1.00 96.19 221 GLU A N 1
ATOM 1818 C CA . GLU A 1 221 ? 9.182 -9.002 -6.845 1.00 96.19 221 GLU A CA 1
ATOM 1819 C C . GLU A 1 221 ? 8.227 -10.170 -7.153 1.00 96.19 221 GLU A C 1
ATOM 1821 O O . GLU A 1 221 ? 8.681 -11.295 -7.362 1.00 96.19 221 GLU A O 1
ATOM 1826 N N . ASP A 1 222 ? 6.912 -9.926 -7.231 1.00 96.50 222 ASP A N 1
ATOM 1827 C CA . ASP A 1 222 ? 5.923 -10.954 -7.586 1.00 96.50 222 ASP A CA 1
ATOM 1828 C C . ASP A 1 222 ? 5.020 -10.514 -8.745 1.00 96.50 222 ASP A C 1
ATOM 1830 O O . ASP A 1 222 ? 3.892 -10.047 -8.568 1.00 96.50 222 ASP A O 1
ATOM 1834 N N . LYS A 1 223 ? 5.497 -10.752 -9.972 1.00 97.50 223 LYS A N 1
ATOM 1835 C CA . LYS A 1 223 ? 4.747 -10.488 -11.212 1.00 97.50 223 LYS A CA 1
ATOM 1836 C C . LYS A 1 223 ? 3.544 -11.409 -11.444 1.00 97.50 223 LYS A C 1
ATOM 1838 O O . LYS A 1 223 ? 2.812 -11.213 -12.411 1.00 97.50 223 LYS A O 1
ATOM 1843 N N . ARG A 1 224 ? 3.321 -12.414 -10.587 1.00 97.38 224 ARG A N 1
ATOM 1844 C CA . ARG A 1 224 ? 2.143 -13.300 -10.653 1.00 97.38 224 ARG A CA 1
ATOM 1845 C C . ARG A 1 224 ? 0.991 -12.789 -9.798 1.00 97.38 224 ARG A C 1
ATOM 1847 O O . ARG A 1 224 ? -0.144 -13.228 -9.990 1.00 97.38 224 ARG A O 1
ATOM 1854 N N . HIS A 1 225 ? 1.260 -11.870 -8.875 1.00 96.38 225 HIS A N 1
ATOM 1855 C CA . HIS A 1 225 ? 0.225 -11.263 -8.059 1.00 96.38 225 HIS A CA 1
ATOM 1856 C C . HIS A 1 225 ? -0.759 -10.463 -8.938 1.00 96.38 225 HIS A C 1
ATOM 1858 O O . HIS A 1 225 ? -0.309 -9.678 -9.777 1.00 96.38 225 HIS A O 1
ATOM 1864 N N . PRO A 1 226 ? -2.093 -10.568 -8.747 1.00 96.06 226 PRO A N 1
ATOM 1865 C CA . PRO A 1 226 ? -3.068 -9.865 -9.588 1.00 96.06 226 PRO A CA 1
ATOM 1866 C C . PRO A 1 226 ? -2.831 -8.353 -9.694 1.00 96.06 226 PRO A C 1
ATOM 1868 O O . PRO A 1 226 ? -2.961 -7.775 -10.769 1.00 96.06 226 PRO A O 1
ATOM 1871 N N . ARG A 1 227 ? -2.411 -7.710 -8.596 1.00 95.44 227 ARG A N 1
ATOM 1872 C CA . ARG A 1 227 ? -2.087 -6.271 -8.598 1.00 95.44 227 ARG A CA 1
ATOM 1873 C C . ARG A 1 227 ? -0.820 -5.951 -9.365 1.00 95.44 227 ARG A C 1
ATOM 1875 O O . ARG A 1 227 ? -0.738 -4.879 -9.951 1.00 95.44 227 ARG A O 1
ATOM 1882 N N . SER A 1 228 ? 0.144 -6.866 -9.365 1.00 97.81 228 SER A N 1
ATOM 1883 C CA . SER A 1 228 ? 1.355 -6.711 -10.158 1.00 97.81 228 SER A CA 1
ATOM 1884 C C . SER A 1 228 ? 1.053 -6.836 -11.648 1.00 97.81 228 SER A C 1
ATOM 1886 O O . SER A 1 228 ? 1.482 -5.998 -12.433 1.00 97.81 228 SER A O 1
ATOM 1888 N N . ILE A 1 229 ? 0.224 -7.811 -12.036 1.00 98.19 229 ILE A N 1
ATOM 1889 C CA . ILE A 1 229 ? -0.226 -7.959 -13.425 1.00 98.19 229 ILE A CA 1
ATOM 1890 C C . ILE A 1 229 ? -0.888 -6.663 -13.902 1.00 98.19 229 ILE A C 1
ATOM 1892 O O . ILE A 1 229 ? -0.524 -6.140 -14.948 1.00 98.19 229 ILE A O 1
ATOM 1896 N N . GLU A 1 230 ? -1.804 -6.096 -13.115 1.00 97.31 230 GLU A N 1
ATOM 1897 C CA . GLU A 1 230 ? -2.441 -4.815 -13.440 1.00 97.31 230 GLU A CA 1
ATOM 1898 C C . GLU A 1 230 ? -1.451 -3.638 -13.469 1.00 97.31 230 GLU A C 1
ATOM 1900 O O . GLU A 1 230 ? -1.596 -2.745 -14.302 1.00 97.31 230 GLU A O 1
ATOM 1905 N N . TYR A 1 231 ? -0.450 -3.623 -12.581 1.00 97.62 231 TYR A N 1
ATOM 1906 C CA . TYR A 1 231 ? 0.607 -2.607 -12.558 1.00 97.62 231 TYR A CA 1
ATOM 1907 C C . TYR A 1 231 ? 1.388 -2.608 -13.877 1.00 97.62 231 TYR A C 1
ATOM 1909 O O . TYR A 1 231 ? 1.486 -1.579 -14.544 1.00 97.62 231 TYR A O 1
ATOM 1917 N N . TRP A 1 232 ? 1.891 -3.771 -14.293 1.00 98.19 232 TRP A N 1
ATOM 1918 C CA . TRP A 1 232 ? 2.674 -3.897 -15.521 1.00 98.19 232 TRP A CA 1
ATOM 1919 C C . TRP A 1 232 ? 1.821 -3.749 -16.775 1.00 98.19 232 TRP A C 1
ATOM 1921 O O . TRP A 1 232 ? 2.274 -3.126 -17.730 1.00 98.19 232 TRP A O 1
ATOM 1931 N N . PHE A 1 233 ? 0.574 -4.225 -16.751 1.00 98.19 233 PHE A N 1
ATOM 1932 C CA . PHE A 1 233 ? -0.376 -4.003 -17.837 1.00 98.19 233 PHE A CA 1
ATOM 1933 C C . PHE A 1 233 ? -0.578 -2.507 -18.092 1.00 98.19 233 PHE A C 1
ATOM 1935 O O . PHE A 1 233 ? -0.412 -2.064 -19.218 1.00 98.19 233 PHE A O 1
ATOM 1942 N N . ARG A 1 234 ? -0.826 -1.705 -17.046 1.00 96.88 234 ARG A N 1
ATOM 1943 C CA . ARG A 1 234 ? -0.948 -0.238 -17.165 1.00 96.88 234 ARG A CA 1
ATOM 1944 C C . ARG A 1 234 ? 0.318 0.421 -17.712 1.00 96.88 234 ARG A C 1
ATOM 1946 O O . ARG A 1 234 ? 0.236 1.411 -18.430 1.00 96.88 234 ARG A O 1
ATOM 1953 N N . CYS A 1 235 ? 1.495 -0.093 -17.355 1.00 97.31 235 CYS A N 1
ATOM 1954 C CA . CYS A 1 235 ? 2.747 0.396 -17.926 1.00 97.31 235 CYS A CA 1
ATOM 1955 C C . CYS A 1 235 ? 2.869 0.054 -19.418 1.00 97.31 235 CYS A C 1
ATOM 1957 O O . CYS A 1 235 ? 3.383 0.879 -20.170 1.00 97.31 235 CYS A O 1
ATOM 1959 N N . MET A 1 236 ? 2.416 -1.128 -19.841 1.00 98.00 236 MET A N 1
ATOM 1960 C CA . MET A 1 236 ? 2.528 -1.596 -21.225 1.00 98.00 236 MET A CA 1
ATOM 1961 C C . MET A 1 236 ? 1.454 -1.033 -22.161 1.00 98.00 236 MET A C 1
ATOM 1963 O O . MET A 1 236 ? 1.750 -0.819 -23.329 1.00 98.00 236 MET A O 1
ATOM 1967 N N . ASP A 1 237 ? 0.257 -0.782 -21.641 1.00 97.62 237 ASP A N 1
ATOM 1968 C CA . ASP A 1 237 ? -0.856 -0.121 -22.324 1.00 97.62 237 ASP A CA 1
ATOM 1969 C C . ASP A 1 237 ? -0.517 1.375 -22.470 1.00 97.62 237 ASP A C 1
ATOM 1971 O O . ASP A 1 237 ? -0.580 2.161 -21.514 1.00 97.62 237 ASP A O 1
ATOM 1975 N N . LEU A 1 238 ? 0.018 1.745 -23.634 1.00 96.50 238 LEU A N 1
ATOM 1976 C CA . LEU A 1 238 ? 0.567 3.066 -23.925 1.00 96.50 238 LEU A CA 1
ATOM 1977 C C . LEU A 1 238 ? -0.540 4.094 -24.140 1.00 96.50 238 LEU A C 1
ATOM 1979 O O . LEU A 1 238 ? -0.379 5.240 -23.704 1.00 96.50 238 LEU A O 1
ATOM 1983 N N . ASP A 1 239 ? -1.623 3.702 -24.809 1.00 95.56 239 ASP A N 1
ATOM 1984 C CA . ASP A 1 239 ? -2.744 4.584 -25.138 1.00 95.56 239 ASP A CA 1
ATOM 1985 C C . ASP A 1 239 ? -3.916 4.497 -24.142 1.00 95.56 239 ASP A C 1
ATOM 1987 O O . ASP A 1 239 ? -4.746 5.412 -24.092 1.00 95.56 239 ASP A O 1
ATOM 1991 N N . GLY A 1 240 ? -3.914 3.498 -23.257 1.00 95.31 240 GLY A N 1
ATOM 1992 C CA . GLY A 1 240 ? -4.884 3.336 -22.182 1.00 95.31 240 GLY A CA 1
ATOM 1993 C C . GLY A 1 240 ? -6.216 2.753 -22.650 1.00 95.31 240 GLY A C 1
ATOM 1994 O O . GLY A 1 240 ? -7.232 2.987 -21.981 1.00 95.31 240 GLY A O 1
ATOM 1995 N N . ASP A 1 241 ? -6.251 2.066 -23.794 1.00 96.69 241 ASP A N 1
ATOM 1996 C CA . ASP A 1 241 ? -7.473 1.504 -24.373 1.00 96.69 241 ASP A CA 1
ATOM 1997 C C . ASP A 1 241 ? -7.902 0.165 -23.738 1.00 96.69 241 ASP A C 1
ATOM 1999 O O . ASP A 1 241 ? -9.033 -0.297 -23.940 1.00 96.69 241 ASP A O 1
ATOM 2003 N N . GLY A 1 242 ? -7.048 -0.414 -22.885 1.00 96.56 242 GLY A N 1
ATOM 2004 C CA . GLY A 1 242 ? -7.310 -1.652 -22.165 1.00 96.56 242 GLY A CA 1
ATOM 2005 C C . GLY A 1 242 ? -6.930 -2.924 -22.924 1.00 96.56 242 GLY A C 1
ATOM 2006 O O . GLY A 1 242 ? -7.316 -4.013 -22.480 1.00 96.56 242 GLY A O 1
ATOM 2007 N N . VAL A 1 243 ? -6.178 -2.832 -24.023 1.00 97.38 243 VAL A N 1
ATOM 2008 C CA . VAL A 1 243 ? -5.555 -3.973 -24.708 1.00 97.38 243 VAL A CA 1
ATOM 2009 C C . VAL A 1 243 ? -4.059 -3.732 -24.931 1.00 97.38 243 VAL A C 1
ATOM 2011 O O . VAL A 1 243 ? -3.575 -2.624 -24.798 1.00 97.38 243 VAL A O 1
ATOM 2014 N N . ILE A 1 244 ? -3.299 -4.795 -25.228 1.00 98.00 244 ILE A N 1
ATOM 2015 C CA . ILE A 1 244 ? -1.896 -4.666 -25.650 1.00 98.00 244 ILE A CA 1
ATOM 2016 C C . ILE A 1 244 ? -1.821 -5.027 -27.130 1.00 98.00 244 ILE A C 1
ATOM 2018 O O . ILE A 1 244 ? -1.943 -6.195 -27.512 1.00 98.00 244 ILE A O 1
ATOM 2022 N N . SER A 1 245 ? -1.650 -4.014 -27.965 1.00 97.94 245 SER A N 1
ATOM 2023 C CA . SER A 1 245 ? -1.490 -4.118 -29.409 1.00 97.94 245 SER A CA 1
ATOM 2024 C C . SER A 1 245 ? -0.106 -4.654 -29.803 1.00 97.94 245 SER A C 1
ATOM 2026 O O . SER A 1 245 ? 0.860 -4.601 -29.039 1.00 97.94 245 SER A O 1
ATOM 2028 N N . LEU A 1 246 ? 0.023 -5.137 -31.045 1.00 97.69 246 LEU A N 1
ATOM 2029 C CA . LEU A 1 246 ? 1.324 -5.546 -31.596 1.00 97.69 246 LEU A CA 1
ATOM 2030 C C . LEU A 1 246 ? 2.336 -4.394 -31.610 1.00 97.69 246 LEU A C 1
ATOM 2032 O O . LEU A 1 246 ? 3.517 -4.629 -31.371 1.00 97.69 246 LEU A O 1
ATOM 2036 N N . TYR A 1 247 ? 1.870 -3.163 -31.843 1.00 97.81 247 TYR A N 1
ATOM 2037 C CA . TYR A 1 247 ? 2.715 -1.972 -31.812 1.00 97.81 247 TYR A CA 1
ATOM 2038 C C . TYR A 1 247 ? 3.326 -1.752 -30.423 1.00 97.81 247 TYR A C 1
ATOM 2040 O O . TYR A 1 247 ? 4.519 -1.491 -30.309 1.00 97.81 247 TYR A O 1
ATOM 2048 N N . GLU A 1 248 ? 2.540 -1.900 -29.356 1.00 98.19 248 GLU A N 1
ATOM 2049 C CA . GLU A 1 248 ? 3.033 -1.736 -27.983 1.00 98.19 248 GLU A CA 1
ATOM 2050 C C . GLU A 1 248 ? 3.988 -2.863 -27.588 1.00 98.19 248 GLU A C 1
ATOM 2052 O O . GLU A 1 248 ? 5.022 -2.609 -26.970 1.00 98.19 248 GLU A O 1
ATOM 2057 N N . MET A 1 249 ? 3.699 -4.104 -28.000 1.00 97.19 249 MET A N 1
ATOM 2058 C CA . MET A 1 249 ? 4.626 -5.224 -27.805 1.00 97.19 249 MET A CA 1
ATOM 2059 C C . MET A 1 249 ? 5.964 -4.963 -28.499 1.00 97.19 249 MET A C 1
ATOM 2061 O O . MET A 1 249 ? 7.012 -5.093 -27.865 1.00 97.19 249 MET A O 1
ATOM 2065 N N . GLU A 1 250 ? 5.937 -4.561 -29.772 1.00 97.44 250 GLU A N 1
ATOM 2066 C CA . GLU A 1 250 ? 7.134 -4.209 -30.537 1.00 97.44 250 GLU A CA 1
ATOM 2067 C C . GLU A 1 250 ? 7.880 -3.045 -29.872 1.00 97.44 250 GLU A C 1
ATOM 2069 O O . GLU A 1 250 ? 9.094 -3.124 -29.676 1.00 97.44 250 GLU A O 1
ATOM 2074 N N . TYR A 1 251 ? 7.155 -2.021 -29.408 1.00 97.38 251 TYR A N 1
ATOM 2075 C CA . TYR A 1 251 ? 7.726 -0.893 -28.681 1.00 97.38 251 TYR A CA 1
ATOM 2076 C C . TYR A 1 251 ? 8.503 -1.325 -27.434 1.00 97.38 251 TYR A C 1
ATOM 2078 O O . TYR A 1 251 ? 9.578 -0.797 -27.203 1.00 97.38 251 TYR A O 1
ATOM 2086 N N . PHE A 1 252 ? 8.082 -2.282 -26.613 1.00 97.44 252 PHE A N 1
ATOM 2087 C CA . PHE A 1 252 ? 8.968 -2.723 -25.517 1.00 97.44 252 PHE A CA 1
ATOM 2088 C C . PHE A 1 252 ? 10.050 -3.695 -26.001 1.00 97.44 252 PHE A C 1
ATOM 2090 O O . PHE A 1 252 ? 11.197 -3.626 -25.551 1.00 97.44 252 PHE A O 1
ATOM 2097 N N . TYR A 1 253 ? 9.719 -4.568 -26.952 1.00 95.94 253 TYR A N 1
ATOM 2098 C CA . TYR A 1 253 ? 10.606 -5.635 -27.404 1.00 95.94 253 TYR A CA 1
ATOM 2099 C C . TYR A 1 253 ? 11.845 -5.128 -28.153 1.00 95.94 253 TYR A C 1
ATOM 2101 O O . TYR A 1 253 ? 12.934 -5.653 -27.929 1.00 95.94 253 TYR A O 1
ATOM 2109 N N . THR A 1 254 ? 11.740 -4.069 -28.967 1.00 96.19 254 THR A N 1
ATOM 2110 C CA . THR A 1 254 ? 12.900 -3.510 -29.691 1.00 96.19 254 THR A CA 1
ATOM 2111 C C . THR A 1 254 ? 14.031 -3.096 -28.745 1.00 96.19 254 THR A C 1
ATOM 2113 O O . THR A 1 254 ? 15.205 -3.288 -29.055 1.00 96.19 254 THR A O 1
ATOM 2116 N N . GLU A 1 255 ? 13.708 -2.534 -27.576 1.00 94.88 255 GLU A N 1
ATOM 2117 C CA . GLU A 1 255 ? 14.737 -2.156 -26.605 1.00 94.88 255 GLU A CA 1
ATOM 2118 C C . GLU A 1 255 ? 15.366 -3.387 -25.944 1.00 94.88 255 GLU A C 1
ATOM 2120 O O . GLU A 1 255 ? 16.582 -3.434 -25.754 1.00 94.88 255 GLU A O 1
ATOM 2125 N N . GLN A 1 256 ? 14.558 -4.404 -25.641 1.00 91.94 256 GLN A N 1
ATOM 2126 C CA . GLN A 1 256 ? 15.058 -5.665 -25.098 1.00 91.94 256 GLN A CA 1
ATOM 2127 C C . GLN A 1 256 ? 16.019 -6.353 -26.071 1.00 91.94 256 GLN A C 1
ATOM 2129 O O . GLN A 1 256 ? 17.064 -6.829 -25.635 1.00 91.94 256 GLN A O 1
ATOM 2134 N N . MET A 1 257 ? 15.719 -6.341 -27.374 1.00 91.19 257 MET A N 1
ATOM 2135 C CA . MET A 1 257 ? 16.613 -6.864 -28.412 1.00 91.19 257 MET A CA 1
ATOM 2136 C C . MET A 1 257 ? 17.965 -6.152 -28.408 1.00 91.19 257 MET A C 1
ATOM 2138 O O . MET A 1 257 ? 18.994 -6.809 -28.265 1.00 91.19 257 MET A O 1
ATOM 2142 N N . ARG A 1 258 ? 17.971 -4.812 -28.431 1.00 92.06 258 ARG A N 1
ATOM 2143 C CA . ARG A 1 258 ? 19.210 -4.019 -28.349 1.00 92.06 258 ARG A CA 1
ATOM 2144 C C . ARG A 1 258 ? 20.039 -4.378 -27.107 1.00 92.06 258 ARG A C 1
ATOM 2146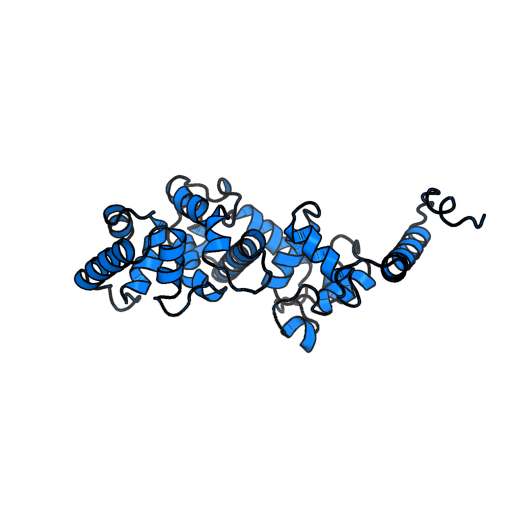 O O . ARG A 1 258 ? 21.250 -4.554 -27.197 1.00 92.06 258 ARG A O 1
ATOM 2153 N N . ARG A 1 259 ? 19.393 -4.519 -25.944 1.00 89.81 259 ARG A N 1
ATOM 2154 C CA . ARG A 1 259 ? 20.066 -4.867 -24.679 1.00 89.81 259 ARG A CA 1
ATOM 2155 C C . ARG A 1 259 ? 20.631 -6.293 -24.688 1.00 89.81 259 ARG A C 1
ATOM 2157 O O . ARG A 1 259 ? 21.704 -6.517 -24.133 1.00 89.81 259 ARG A O 1
ATOM 2164 N N . MET A 1 260 ? 19.946 -7.252 -25.317 1.00 88.06 260 MET A N 1
ATOM 2165 C CA . MET A 1 260 ? 20.443 -8.628 -25.471 1.00 88.06 260 MET A CA 1
ATOM 2166 C C . MET A 1 260 ? 21.641 -8.706 -26.425 1.00 88.06 260 MET A C 1
ATOM 2168 O O . MET A 1 260 ? 22.616 -9.391 -26.113 1.00 88.06 260 MET A O 1
ATOM 2172 N N . GLU A 1 261 ? 21.609 -7.958 -27.532 1.00 88.81 261 GLU A N 1
ATOM 2173 C CA . GLU A 1 261 ? 22.733 -7.838 -28.471 1.00 88.81 261 GLU A CA 1
ATOM 2174 C C . GLU A 1 261 ? 23.980 -7.256 -27.786 1.00 88.81 261 GLU A C 1
ATOM 2176 O O . GLU A 1 261 ? 25.075 -7.813 -27.896 1.00 88.81 261 GLU A O 1
ATOM 2181 N N . GLU A 1 262 ? 23.815 -6.182 -27.006 1.00 86.12 262 GLU A N 1
ATOM 2182 C CA . GLU A 1 262 ? 24.892 -5.562 -26.219 1.00 86.12 262 GLU A CA 1
ATOM 2183 C C . GLU A 1 262 ? 25.465 -6.517 -25.160 1.00 86.12 262 GLU A C 1
ATOM 2185 O O . GLU A 1 262 ? 26.679 -6.554 -24.942 1.00 86.12 262 GLU A O 1
ATOM 2190 N N . ALA A 1 263 ? 24.608 -7.340 -24.548 1.00 81.62 263 ALA A N 1
ATOM 2191 C CA . ALA A 1 263 ? 24.997 -8.368 -23.587 1.00 81.62 263 ALA A CA 1
ATOM 2192 C C . ALA A 1 263 ? 25.594 -9.637 -24.234 1.00 81.62 263 ALA A C 1
ATOM 2194 O O . ALA A 1 263 ? 26.049 -10.523 -23.508 1.00 81.62 263 ALA A O 1
ATOM 2195 N N . ARG A 1 264 ? 25.628 -9.729 -25.575 1.00 77.75 264 ARG A N 1
ATOM 2196 C CA . ARG A 1 264 ? 26.050 -10.915 -26.349 1.00 77.75 264 ARG A CA 1
ATOM 2197 C C . ARG A 1 264 ? 25.257 -12.184 -26.009 1.00 77.75 264 ARG A C 1
ATOM 2199 O O . ARG A 1 264 ? 25.815 -13.281 -25.990 1.00 77.75 264 ARG A O 1
ATOM 2206 N N . ILE A 1 265 ? 23.967 -12.033 -25.725 1.00 73.31 265 ILE A N 1
ATOM 2207 C CA . ILE A 1 265 ? 23.044 -13.147 -25.497 1.00 73.31 265 ILE A CA 1
ATOM 2208 C C . ILE A 1 265 ? 22.391 -13.481 -26.843 1.00 73.31 265 ILE A C 1
ATOM 2210 O O . ILE A 1 265 ? 21.735 -12.628 -27.435 1.00 73.31 265 ILE A O 1
ATOM 2214 N N . GLU A 1 266 ? 22.606 -14.701 -27.347 1.00 57.09 266 GLU A N 1
ATOM 2215 C CA . GLU A 1 266 ? 22.012 -15.165 -28.610 1.00 57.09 266 GLU A CA 1
ATOM 2216 C C . GLU A 1 266 ? 20.475 -15.243 -28.524 1.00 57.09 266 GLU A C 1
ATOM 2218 O O . GLU A 1 266 ? 19.899 -15.585 -27.489 1.00 57.09 266 GLU A O 1
ATOM 2223 N N . GLU A 1 267 ? 19.812 -14.909 -29.632 1.00 57.75 267 GLU A N 1
ATOM 2224 C CA . GLU A 1 267 ? 18.359 -14.768 -29.750 1.00 57.75 267 GLU A CA 1
ATOM 2225 C C . GLU A 1 267 ? 17.598 -16.101 -29.585 1.00 57.75 267 GLU A C 1
ATOM 2227 O O . GLU A 1 267 ? 18.023 -17.159 -30.055 1.00 57.75 267 GLU A O 1
ATOM 2232 N N . TYR A 1 268 ? 16.403 -16.046 -28.985 1.00 55.59 268 TYR A N 1
ATOM 2233 C CA . TYR A 1 268 ? 15.450 -17.158 -29.011 1.00 55.59 268 TYR A CA 1
ATOM 2234 C C . TYR A 1 268 ? 14.712 -17.179 -30.362 1.00 55.59 268 TYR A C 1
ATOM 2236 O O . TYR A 1 268 ? 13.808 -16.381 -30.598 1.00 55.59 268 TYR A O 1
ATOM 2244 N N . GLN A 1 269 ? 15.059 -18.122 -31.243 1.00 50.41 269 GLN A N 1
ATOM 2245 C CA . GLN A 1 269 ? 14.602 -18.227 -32.647 1.00 50.41 269 GLN A CA 1
ATOM 2246 C C . GLN A 1 269 ? 13.085 -18.482 -32.871 1.00 50.41 269 GLN A C 1
ATOM 2248 O O . GLN A 1 269 ? 12.662 -18.782 -33.985 1.00 50.41 269 GLN A O 1
ATOM 2253 N N . GLY A 1 270 ? 12.231 -18.377 -31.848 1.00 48.94 270 GLY A N 1
ATOM 2254 C CA . GLY A 1 270 ? 10.814 -18.776 -31.910 1.00 48.94 270 GLY A CA 1
ATOM 2255 C C . GLY A 1 270 ? 9.849 -17.794 -32.594 1.00 48.94 270 GLY A C 1
ATOM 2256 O O . GLY A 1 270 ? 8.721 -18.176 -32.898 1.00 48.94 270 GLY A O 1
ATOM 2257 N N . LEU A 1 271 ? 10.254 -16.541 -32.840 1.00 47.34 271 LEU A N 1
ATOM 2258 C CA . LEU A 1 271 ? 9.376 -15.501 -33.410 1.00 47.34 271 LEU A CA 1
ATOM 2259 C C . LEU A 1 271 ? 9.516 -15.327 -34.931 1.00 47.34 271 LEU A C 1
ATOM 2261 O O . LEU A 1 271 ? 8.572 -14.872 -35.576 1.00 47.34 271 LEU A O 1
ATOM 2265 N N . GLN A 1 272 ? 10.623 -15.769 -35.537 1.00 46.00 272 GLN A N 1
ATOM 2266 C CA . GLN A 1 272 ? 10.798 -15.698 -36.997 1.00 46.00 272 GLN A CA 1
ATOM 2267 C C . GLN A 1 272 ? 9.816 -16.605 -37.762 1.00 46.00 272 GLN A C 1
ATOM 2269 O O . GLN A 1 272 ? 9.517 -16.347 -38.925 1.00 46.00 272 GLN A O 1
ATOM 2274 N N . THR A 1 273 ? 9.245 -17.627 -37.116 1.00 44.59 273 THR A N 1
ATOM 2275 C CA . THR A 1 273 ? 8.268 -18.535 -37.738 1.00 44.59 273 THR A CA 1
ATOM 2276 C C . THR A 1 273 ? 6.825 -18.020 -37.744 1.00 44.59 273 THR A C 1
ATOM 2278 O O . THR A 1 273 ? 6.000 -18.595 -38.447 1.00 44.59 273 THR A O 1
ATOM 2281 N N . ALA A 1 274 ? 6.495 -16.957 -36.999 1.00 43.50 274 ALA A N 1
ATOM 2282 C CA . ALA A 1 274 ? 5.124 -16.428 -36.928 1.00 43.50 274 ALA A CA 1
ATOM 2283 C C . ALA A 1 274 ? 4.833 -15.309 -37.949 1.00 43.50 274 ALA A C 1
ATOM 2285 O O . ALA A 1 274 ? 3.672 -15.064 -38.267 1.00 43.50 274 ALA A O 1
ATOM 2286 N N . CYS A 1 275 ? 5.873 -14.664 -38.489 1.00 44.00 275 CYS A N 1
ATOM 2287 C CA . CYS A 1 275 ? 5.760 -13.550 -39.441 1.00 44.00 275 CYS A CA 1
ATOM 2288 C C . CYS A 1 275 ? 6.222 -13.905 -40.867 1.00 44.00 275 CYS A C 1
ATOM 2290 O O . CYS A 1 275 ? 6.530 -13.008 -41.651 1.00 44.00 275 CYS A O 1
ATOM 2292 N N . ALA A 1 276 ? 6.278 -15.190 -41.229 1.00 33.22 276 ALA A N 1
ATOM 2293 C CA . ALA A 1 276 ? 6.496 -15.574 -42.620 1.00 33.22 276 ALA A CA 1
ATOM 2294 C C . ALA A 1 276 ? 5.200 -15.329 -43.425 1.00 33.22 276 ALA A C 1
ATOM 2296 O O . ALA A 1 276 ? 4.163 -15.899 -43.074 1.00 33.22 276 ALA A O 1
ATOM 2297 N N . PRO A 1 277 ? 5.214 -14.491 -44.479 1.00 45.84 277 PRO A N 1
ATOM 2298 C CA . PRO A 1 277 ? 4.057 -14.344 -45.352 1.00 45.84 277 PRO A CA 1
ATOM 2299 C C . PRO A 1 277 ? 3.792 -15.672 -46.077 1.00 45.84 277 PRO A C 1
ATOM 2301 O O . PRO A 1 277 ? 4.726 -16.305 -46.570 1.00 45.84 277 PRO A O 1
ATOM 2304 N N . CYS A 1 278 ? 2.522 -16.090 -46.096 1.00 42.19 278 CYS A N 1
ATOM 2305 C CA . CYS A 1 278 ? 2.022 -17.167 -46.958 1.00 42.19 278 CYS A CA 1
ATOM 2306 C C . CYS A 1 278 ? 2.214 -16.817 -48.438 1.00 42.19 278 CYS A C 1
ATOM 2308 O O . CYS A 1 278 ? 1.985 -15.635 -48.788 1.00 42.19 278 CYS A O 1
#

InterPro domains:
  IPR002048 EF-hand domain [PF13499] (153-254)
  IPR002048 EF-hand domain [PS50222] (224-259)
  IPR011992 EF-hand domain pair [SSF47473] (143-265)
  IPR018247 EF-Hand 1, calcium-binding site [PS00018] (237-249)
  IPR041534 PP2A regulatory subunit B'', EF-hand domain [PF17958] (48-135)

Secondary structure (DSSP, 8-state):
-HHHHHHTT--GGGHHHHHHHTT-BTTBPPPHHHHHHHHHHHHHH-SSHHHHHHHHHHTTS-SEE-HHHHHHHHHHHHHH-GGGGGGGG-HHHHHHHHHHHHHHHHHHH-TTSSS-EEHHHHHHSSHHHHHHHTTT-SSGGG-TTTT-HHHHHHHHHHHHHH-TT-SSEEEHHHHHTTTTTTS-HHHHHHHTTTSS-SSTHHHHHSEEEHHHHHHHHHHHH-TTSHHHHHHHHHHH-SS-SSS--HHHHHHHHHHHHHHHHHTTPPP-TTSTTTS---